Protein AF-A0A532T6P8-F1 (afdb_monomer)

Mean predicted aligned error: 12.48 Å

Nearest PDB structures (foldseek):
  4ycb-assembly1_B  TM=4.128E-01  e=8.780E-01  Acetobacter aceti 1023
  4ycj-assembly1_A  TM=4.095E-01  e=1.185E+00  Acetobacter aceti 1023
  4zjy-assembly1_B  TM=4.097E-01  e=1.376E+00  Acetobacter aceti 1023
  5clg-assembly1_A  TM=3.419E-01  e=1.520E+00  Acetobacter aceti 1023
  4zmb-assembly1_B  TM=4.094E-01  e=2.267E+00  Acetobacter aceti 1023

Secondary structure (DSSP, 8-state):
-B-TTTT--HHHHHHHHHHHHHHTTT-----B---HHHHHT--TT--EEEEEEETTEEEEEEE-TTSHHHHHHHTT--THHHHTSSEEEEESSHHHHHHHHHHHHHHHHHHTEEEEE-TT--HHHHHHHHHHHHHHHHTT--EEEEE---HHHHHHHHH-S-HHHHHTEEE-SSSSGGGGGG-HHHHHHHHHHHHT-TT-HHHHHHHHHHHHHHHS-HHHHHHHHHHHHHHHSSS---HHHHHHHHT--S-HHHHHHHHHHHHHHHH--TT--HHHHHHHHHHHHHHHHT--HHHHHHHS-HHHHHHHHHHHHHHHH-----HHHHHHHHTT-HHHIIIIIHHHHHHHH-

Structure (mmCIF, N/CA/C/O backbone):
data_AF-A0A532T6P8-F1
#
_entry.id   AF-A0A532T6P8-F1
#
loop_
_atom_site.group_PDB
_atom_site.id
_atom_site.type_symbol
_atom_site.label_atom_id
_atom_site.label_alt_id
_atom_site.label_comp_id
_atom_site.label_asym_id
_atom_site.label_entity_id
_atom_site.label_seq_id
_atom_site.pdbx_PDB_ins_code
_atom_site.Cartn_x
_atom_site.Cartn_y
_atom_site.Cartn_z
_atom_site.occupancy
_atom_site.B_iso_or_equiv
_atom_site.auth_seq_id
_atom_site.auth_comp_id
_atom_site.auth_asym_id
_atom_site.auth_atom_id
_atom_site.pdbx_PDB_model_num
ATOM 1 N N . MET A 1 1 ? 25.621 -17.045 -39.298 1.00 87.56 1 MET A N 1
ATOM 2 C CA . MET A 1 1 ? 24.330 -17.749 -39.205 1.00 87.56 1 MET A CA 1
ATOM 3 C C . MET A 1 1 ? 23.276 -16.747 -39.601 1.00 87.56 1 MET A C 1
ATOM 5 O O . MET A 1 1 ? 23.301 -15.647 -39.065 1.00 87.56 1 MET A O 1
ATOM 9 N N . GLU A 1 2 ? 22.450 -17.086 -40.579 1.00 89.94 2 GLU A N 1
ATOM 10 C CA . GLU A 1 2 ? 21.404 -16.193 -41.070 1.00 89.94 2 GLU A CA 1
ATOM 11 C C . GLU A 1 2 ? 20.069 -16.614 -40.461 1.00 89.94 2 GLU A C 1
ATOM 13 O O . GLU A 1 2 ? 19.715 -17.787 -40.571 1.00 89.94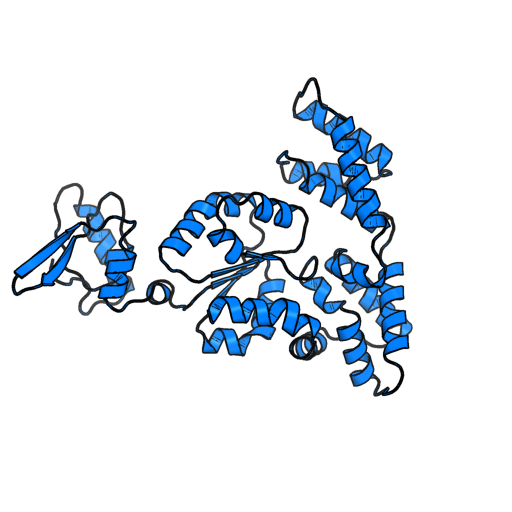 2 GLU A O 1
ATOM 18 N N . GLU A 1 3 ? 19.424 -15.691 -39.744 1.00 87.81 3 GLU A N 1
ATOM 19 C CA . GLU A 1 3 ? 18.120 -15.838 -39.075 1.00 87.81 3 GLU A CA 1
ATOM 20 C C . GLU A 1 3 ? 17.895 -17.218 -38.417 1.00 87.81 3 GLU A C 1
ATOM 22 O O . GLU A 1 3 ? 16.958 -17.949 -38.761 1.00 87.81 3 GLU A O 1
ATOM 27 N N . PRO A 1 4 ? 18.768 -17.633 -37.475 1.00 85.38 4 PRO A N 1
ATOM 28 C CA . PRO A 1 4 ? 18.702 -18.962 -36.870 1.00 85.38 4 PRO A CA 1
ATOM 29 C C . PRO A 1 4 ? 17.427 -19.214 -36.043 1.00 85.38 4 PRO A C 1
ATOM 31 O O . PRO A 1 4 ? 17.164 -20.355 -35.663 1.00 85.38 4 PRO A O 1
ATOM 34 N N . GLU A 1 5 ? 16.649 -18.172 -35.753 1.00 81.50 5 GLU A N 1
ATOM 35 C CA . GLU A 1 5 ? 15.328 -18.219 -35.125 1.00 81.50 5 GLU A CA 1
ATOM 36 C C . GLU A 1 5 ? 14.203 -18.725 -36.039 1.00 81.50 5 GLU A C 1
ATOM 38 O O . GLU A 1 5 ? 13.126 -19.076 -35.539 1.00 81.50 5 GLU A O 1
ATOM 43 N N . LEU A 1 6 ? 14.412 -18.747 -37.360 1.00 80.50 6 LEU A N 1
ATOM 44 C CA . LEU A 1 6 ? 13.366 -19.105 -38.310 1.00 80.50 6 LEU A CA 1
ATOM 45 C C . LEU A 1 6 ? 12.885 -20.542 -38.079 1.00 80.50 6 LEU A C 1
ATOM 47 O O . LEU A 1 6 ? 13.668 -21.487 -37.992 1.00 80.50 6 LEU A O 1
ATOM 51 N N . TYR A 1 7 ? 11.563 -20.708 -38.029 1.00 81.38 7 TYR A N 1
ATOM 52 C CA . TYR A 1 7 ? 10.871 -21.998 -37.902 1.00 81.38 7 TYR A CA 1
ATOM 53 C C . TYR A 1 7 ? 11.135 -22.786 -36.605 1.00 81.38 7 TYR A C 1
ATOM 55 O O . TYR A 1 7 ? 10.761 -23.959 -36.528 1.00 81.38 7 TYR A O 1
ATOM 63 N N . ILE A 1 8 ? 11.723 -22.174 -35.569 1.00 80.31 8 ILE A N 1
ATOM 64 C CA . ILE A 1 8 ? 11.976 -22.848 -34.287 1.00 80.31 8 ILE A CA 1
ATOM 65 C C . ILE A 1 8 ? 11.165 -22.259 -33.127 1.00 80.31 8 ILE A C 1
ATOM 67 O O . ILE A 1 8 ? 11.025 -21.047 -32.971 1.00 80.31 8 ILE A O 1
ATOM 71 N N . HIS A 1 9 ? 10.642 -23.151 -32.278 1.00 74.69 9 HIS A N 1
ATOM 72 C CA . HIS A 1 9 ? 9.899 -22.793 -31.067 1.00 74.69 9 HIS A CA 1
ATOM 73 C C . HIS A 1 9 ? 10.760 -21.917 -30.128 1.00 74.69 9 HIS A C 1
ATOM 75 O O . HIS A 1 9 ? 11.961 -22.179 -30.015 1.00 74.69 9 HIS A O 1
ATOM 81 N N . PRO A 1 10 ? 10.196 -20.944 -29.383 1.00 67.31 10 PRO A N 1
ATOM 82 C CA . PRO A 1 10 ? 10.971 -20.053 -28.505 1.00 67.31 10 PRO A CA 1
ATOM 83 C C . PRO A 1 10 ? 11.884 -20.773 -27.498 1.00 67.31 10 PRO A C 1
ATOM 85 O O . PRO A 1 10 ? 12.993 -20.331 -27.205 1.00 67.31 10 PRO A O 1
ATOM 88 N N . GLU A 1 11 ? 11.464 -21.933 -26.989 1.00 67.62 11 GLU A N 1
ATOM 89 C CA . GLU A 1 11 ? 12.304 -22.750 -26.100 1.00 67.62 11 GLU A CA 1
ATOM 90 C C . GLU A 1 11 ? 13.541 -23.337 -26.813 1.00 67.62 11 GLU A C 1
ATOM 92 O O . GLU A 1 11 ? 14.598 -23.512 -26.205 1.00 67.62 11 GLU A O 1
ATOM 97 N N . LEU A 1 12 ? 13.439 -23.618 -28.114 1.00 77.62 12 LEU A N 1
ATOM 98 C CA . LEU A 1 12 ? 14.567 -24.075 -28.925 1.00 77.62 12 LEU A CA 1
ATOM 99 C C . LEU A 1 12 ? 15.527 -22.928 -29.247 1.00 77.62 12 LEU A C 1
ATOM 101 O O . LEU A 1 12 ? 16.731 -23.168 -29.278 1.00 77.62 12 LEU A O 1
ATOM 105 N N . GLN A 1 13 ? 15.032 -21.693 -29.390 1.00 77.25 13 GLN A N 1
ATOM 106 C CA . GLN A 1 13 ? 15.886 -20.505 -29.535 1.00 77.25 13 GLN A CA 1
ATOM 107 C C . GLN A 1 13 ? 16.808 -20.341 -28.314 1.00 77.25 13 GLN A C 1
ATOM 109 O O . GLN A 1 13 ? 18.014 -20.140 -28.471 1.00 77.25 13 GLN A O 1
ATOM 114 N N . LYS A 1 14 ? 16.276 -20.548 -27.096 1.00 73.25 14 LYS A N 1
ATOM 115 C CA . LYS A 1 14 ? 17.061 -20.566 -25.844 1.00 73.25 14 LYS A CA 1
ATOM 116 C C . LYS A 1 14 ? 18.173 -21.616 -25.874 1.00 73.25 14 LYS A C 1
ATOM 118 O O . LYS A 1 14 ? 19.339 -21.288 -25.668 1.00 73.25 14 LYS A O 1
ATOM 123 N N . LYS A 1 15 ? 17.823 -22.870 -26.179 1.00 80.12 15 LYS A N 1
ATOM 124 C CA . LYS A 1 15 ? 18.789 -23.984 -26.249 1.00 80.12 15 LYS A CA 1
ATOM 125 C C . LYS A 1 15 ? 19.852 -23.748 -27.322 1.00 80.12 15 LYS A C 1
ATOM 127 O O . LYS A 1 15 ? 21.024 -24.037 -27.101 1.00 80.12 15 LYS A O 1
ATOM 132 N N . LEU A 1 16 ? 19.462 -23.201 -28.471 1.00 86.00 16 LEU A N 1
ATOM 133 C CA . LEU A 1 16 ? 20.386 -22.870 -29.548 1.00 86.00 16 LEU A CA 1
ATOM 134 C C . LEU A 1 16 ? 21.385 -21.791 -29.117 1.00 86.00 16 LEU A C 1
ATOM 136 O O . LEU A 1 16 ? 22.582 -21.950 -29.348 1.00 86.00 16 LEU A O 1
ATOM 140 N N . LEU A 1 17 ? 20.926 -20.738 -28.440 1.00 81.12 17 LEU A N 1
ATOM 141 C CA . LEU A 1 17 ? 21.812 -19.698 -27.923 1.00 81.12 17 LEU A CA 1
ATOM 142 C C . LEU A 1 17 ? 22.807 -20.246 -26.884 1.00 81.12 17 LEU A C 1
ATOM 144 O O . LEU A 1 17 ? 23.988 -19.903 -26.924 1.00 81.12 17 LEU A O 1
ATOM 148 N N . GLU A 1 18 ? 22.373 -21.142 -25.995 1.00 82.69 18 GLU A N 1
ATOM 149 C CA . GLU A 1 18 ? 23.272 -21.827 -25.052 1.00 82.69 18 GLU A CA 1
ATOM 150 C C . GLU A 1 18 ? 24.337 -22.670 -25.761 1.00 82.69 18 GLU A C 1
ATOM 152 O O . GLU A 1 18 ? 25.491 -22.710 -25.331 1.00 82.69 18 GLU A O 1
ATOM 157 N N . ILE A 1 19 ? 23.966 -23.346 -26.850 1.00 87.38 19 ILE A N 1
ATOM 158 C CA . ILE A 1 19 ? 24.910 -24.108 -27.671 1.00 87.38 19 ILE A CA 1
ATOM 159 C C . ILE A 1 19 ? 25.920 -23.156 -28.315 1.00 87.38 19 ILE A C 1
ATOM 161 O O . ILE A 1 19 ? 27.118 -23.388 -28.185 1.00 87.38 19 ILE A O 1
ATOM 165 N N . ILE A 1 20 ? 25.461 -22.068 -28.939 1.00 86.88 20 ILE A N 1
ATOM 166 C CA . ILE A 1 20 ? 26.321 -21.046 -29.558 1.00 86.88 20 ILE A CA 1
ATOM 167 C C . ILE A 1 20 ? 27.329 -20.508 -28.536 1.00 86.88 20 ILE A C 1
ATOM 169 O O . ILE A 1 20 ? 28.529 -20.493 -28.811 1.00 86.88 20 ILE A O 1
ATOM 173 N N . ARG A 1 21 ? 26.869 -20.170 -27.323 1.00 84.44 21 ARG A N 1
ATOM 174 C CA . ARG A 1 21 ? 27.720 -19.679 -26.227 1.00 84.44 21 ARG A CA 1
ATOM 175 C C . ARG A 1 21 ? 28.858 -20.630 -25.864 1.00 84.44 21 ARG A C 1
ATOM 177 O O . ARG A 1 21 ? 29.961 -20.170 -25.586 1.00 84.44 21 ARG A O 1
ATOM 184 N N . LYS A 1 22 ? 28.640 -21.948 -25.921 1.00 87.50 22 LYS A N 1
ATOM 185 C CA . LYS A 1 22 ? 29.695 -22.945 -25.648 1.00 87.50 22 LYS A CA 1
ATOM 186 C C . LYS A 1 22 ? 30.833 -22.912 -26.672 1.00 87.50 22 LYS A C 1
ATOM 188 O O . LYS A 1 22 ? 31.939 -23.328 -26.343 1.00 87.50 22 LYS A O 1
ATOM 193 N N . PHE A 1 23 ? 30.583 -22.421 -27.886 1.00 86.31 23 PHE A N 1
ATOM 194 C CA . PHE A 1 23 ? 31.586 -22.344 -28.951 1.00 86.31 23 PHE A CA 1
ATOM 195 C C . PHE A 1 23 ? 32.296 -20.985 -29.042 1.00 86.31 23 PHE A C 1
ATOM 197 O O . PHE A 1 23 ? 33.366 -20.929 -29.653 1.00 86.31 23 PHE A O 1
ATOM 204 N N . LEU A 1 24 ? 31.762 -19.931 -28.405 1.00 85.25 24 LEU A N 1
ATOM 205 C CA . LEU A 1 24 ? 32.323 -18.569 -28.431 1.00 85.25 24 LEU A CA 1
ATOM 206 C C . LEU A 1 24 ? 33.791 -18.461 -27.973 1.00 85.25 24 LEU A C 1
ATOM 208 O O . LEU A 1 24 ? 34.526 -17.704 -28.601 1.00 85.25 24 LEU A O 1
ATOM 212 N N . PRO A 1 25 ? 34.286 -19.212 -26.961 1.00 85.31 25 PRO A N 1
ATOM 213 C CA . PRO A 1 25 ? 35.692 -19.107 -26.551 1.00 85.31 25 PRO A CA 1
ATOM 214 C C . PRO A 1 25 ? 36.701 -19.509 -27.636 1.00 85.31 25 PRO A C 1
ATOM 216 O O . PRO A 1 25 ? 37.881 -19.187 -27.526 1.00 85.31 25 PRO A O 1
ATOM 219 N N . LEU A 1 26 ? 36.255 -20.246 -28.658 1.00 90.06 26 LEU A N 1
ATOM 220 C CA . LEU A 1 26 ? 37.102 -20.783 -29.724 1.00 90.06 26 LEU A CA 1
ATOM 221 C C . LEU A 1 26 ? 36.737 -20.240 -31.114 1.00 90.06 26 LEU A C 1
ATOM 223 O O . LEU A 1 26 ? 37.490 -20.459 -32.060 1.00 90.06 26 LEU A O 1
ATOM 227 N N . HIS A 1 27 ? 35.595 -19.560 -31.258 1.00 87.75 27 HIS A N 1
ATOM 228 C CA . HIS A 1 27 ? 35.055 -19.154 -32.555 1.00 87.75 27 HIS A CA 1
ATOM 229 C C . HIS A 1 27 ? 34.397 -17.776 -32.482 1.00 87.75 27 HIS A C 1
ATOM 231 O O . HIS A 1 27 ? 33.632 -17.489 -31.565 1.00 87.75 27 HIS A O 1
ATOM 237 N N . GLN A 1 28 ? 34.613 -16.961 -33.515 1.00 89.06 28 GLN A N 1
ATOM 238 C CA . GLN A 1 28 ? 33.816 -15.761 -33.754 1.00 89.06 28 GLN A CA 1
ATOM 239 C C . GLN A 1 28 ? 32.587 -16.130 -34.589 1.00 89.06 28 GLN A C 1
ATOM 241 O O . GLN A 1 28 ? 32.714 -16.717 -35.665 1.00 89.06 28 GLN A O 1
ATOM 246 N N . ILE A 1 29 ? 31.397 -15.790 -34.098 1.00 87.19 29 ILE A N 1
ATOM 247 C CA . ILE A 1 29 ? 30.126 -16.134 -34.739 1.00 87.19 29 ILE A CA 1
ATOM 248 C C . ILE A 1 29 ? 29.383 -14.842 -35.072 1.00 87.19 29 ILE A C 1
ATOM 250 O O . ILE A 1 29 ? 29.099 -14.041 -34.188 1.00 87.19 29 ILE A O 1
ATOM 254 N N . PHE A 1 30 ? 29.043 -14.663 -36.348 1.00 90.00 30 PHE A N 1
ATOM 255 C CA . PHE A 1 30 ? 28.165 -13.586 -36.808 1.00 90.00 30 PHE A CA 1
ATOM 256 C C . PHE A 1 30 ? 26.750 -14.128 -36.980 1.00 90.00 30 PHE A C 1
ATOM 258 O O . PHE A 1 30 ? 26.566 -15.169 -37.622 1.00 90.00 30 PHE A O 1
ATOM 265 N N . ILE A 1 31 ? 25.763 -13.435 -36.418 1.00 87.88 31 ILE A N 1
ATOM 266 C CA . ILE A 1 31 ? 24.345 -13.791 -36.497 1.00 87.88 31 ILE A CA 1
ATOM 267 C C . ILE A 1 31 ? 23.587 -12.596 -37.065 1.00 87.88 31 ILE A C 1
ATOM 269 O O . ILE A 1 31 ? 23.744 -11.487 -36.560 1.00 87.88 31 ILE A O 1
ATOM 273 N N . THR A 1 32 ? 22.773 -12.819 -38.092 1.00 90.00 32 THR A N 1
ATOM 274 C CA . THR A 1 32 ? 21.713 -11.877 -38.475 1.00 90.00 32 THR A CA 1
ATOM 275 C C . THR A 1 32 ? 20.412 -12.365 -37.849 1.00 90.00 32 THR A C 1
ATOM 277 O O . THR A 1 32 ? 20.145 -13.564 -37.855 1.00 90.00 32 THR A O 1
ATOM 280 N N . THR A 1 33 ? 19.656 -11.463 -37.231 1.00 83.81 33 THR A N 1
ATOM 281 C CA . THR A 1 33 ? 18.448 -11.799 -36.466 1.00 83.81 33 THR A CA 1
ATOM 282 C C . THR A 1 33 ? 17.483 -10.623 -36.509 1.00 83.81 33 THR A C 1
ATOM 284 O O . THR A 1 33 ? 17.901 -9.472 -36.372 1.00 83.81 33 THR A O 1
ATOM 287 N N . HIS A 1 34 ? 16.197 -10.925 -36.645 1.00 80.75 34 HIS A N 1
ATOM 288 C CA . HIS A 1 34 ? 15.095 -10.001 -36.362 1.00 80.75 34 HIS A CA 1
ATOM 289 C C . HIS A 1 34 ? 14.425 -10.325 -35.021 1.00 80.75 34 HIS A C 1
ATOM 291 O O . HIS A 1 34 ? 13.577 -9.572 -34.549 1.00 80.75 34 HIS A O 1
ATOM 297 N N . SER A 1 35 ? 14.805 -11.436 -34.384 1.00 76.56 35 SER A N 1
ATOM 298 C CA . SER A 1 35 ? 14.220 -11.860 -33.120 1.00 76.56 35 SER A CA 1
ATOM 299 C C . SER A 1 35 ? 14.681 -10.995 -31.932 1.00 76.56 35 SER A C 1
ATOM 301 O O . SER A 1 35 ? 15.879 -10.958 -31.615 1.00 76.56 35 SER A O 1
ATOM 303 N N . PRO A 1 36 ? 13.742 -10.374 -31.188 1.00 71.56 36 PRO A N 1
ATOM 304 C CA . PRO A 1 36 ? 14.061 -9.642 -29.964 1.00 71.56 36 PRO A CA 1
ATOM 305 C C . PRO A 1 36 ? 14.675 -10.515 -28.879 1.00 71.56 36 PRO A C 1
ATOM 307 O O . PRO A 1 36 ? 15.399 -10.008 -28.029 1.00 71.56 36 PRO A O 1
ATOM 310 N N . PHE A 1 37 ? 14.422 -11.825 -28.898 1.00 74.00 37 PHE A N 1
ATOM 311 C CA . PHE A 1 37 ? 14.991 -12.749 -27.923 1.00 74.00 37 PHE A CA 1
ATOM 312 C C . PHE A 1 37 ? 16.528 -12.773 -27.991 1.00 74.00 37 PHE A C 1
ATOM 314 O O . PHE A 1 37 ? 17.193 -12.738 -26.952 1.00 74.00 37 PHE A O 1
ATOM 321 N N . TYR A 1 38 ? 17.103 -12.781 -29.198 1.00 75.00 38 TYR A N 1
ATOM 322 C CA . TYR A 1 38 ? 18.558 -12.757 -29.382 1.00 75.00 38 TYR A CA 1
ATOM 323 C C . TYR A 1 38 ? 19.151 -11.389 -29.041 1.00 75.00 38 TYR A C 1
ATOM 325 O O . TYR A 1 38 ? 20.182 -11.328 -28.376 1.00 75.00 38 TYR A O 1
ATOM 333 N N . ILE A 1 39 ? 18.465 -10.307 -29.422 1.00 75.00 39 ILE A N 1
ATOM 334 C CA . ILE A 1 39 ? 18.869 -8.924 -29.122 1.00 75.00 39 ILE A CA 1
ATOM 335 C C . ILE A 1 39 ? 18.859 -8.679 -27.605 1.00 75.00 39 ILE A C 1
ATOM 337 O O . ILE A 1 39 ? 19.815 -8.142 -27.054 1.00 75.00 39 ILE A O 1
ATOM 341 N N . ASN A 1 40 ? 17.824 -9.147 -26.902 1.00 66.12 40 ASN A N 1
ATOM 342 C CA . ASN A 1 40 ? 17.683 -9.000 -25.451 1.00 66.12 40 ASN A CA 1
ATOM 343 C C . ASN A 1 40 ? 18.614 -9.920 -24.645 1.00 66.12 40 ASN A C 1
ATOM 345 O O . ASN A 1 40 ? 18.822 -9.710 -23.454 1.00 66.12 40 ASN A O 1
ATOM 349 N N . SER A 1 41 ? 19.203 -10.937 -25.274 1.00 65.06 41 SER A N 1
ATOM 350 C CA . SER A 1 41 ? 20.172 -11.823 -24.619 1.00 65.06 41 SER A CA 1
ATOM 351 C C . SER A 1 41 ? 21.590 -11.234 -24.558 1.00 65.06 41 SER A C 1
ATOM 353 O O . SER A 1 41 ? 22.543 -11.970 -24.292 1.00 65.06 41 SER A O 1
ATOM 355 N N . PHE A 1 42 ? 21.718 -9.926 -24.802 1.00 62.44 42 PHE A N 1
ATOM 356 C CA . PHE A 1 42 ? 22.958 -9.162 -24.770 1.00 62.44 42 PHE A CA 1
ATOM 357 C C . PHE A 1 42 ? 23.706 -9.298 -23.436 1.00 62.44 42 PHE A C 1
ATOM 359 O O . PHE A 1 42 ? 23.142 -9.118 -22.355 1.00 62.44 42 PHE A O 1
ATOM 366 N N . ASP A 1 43 ? 25.005 -9.561 -23.531 1.00 64.56 43 ASP A N 1
ATOM 367 C CA . ASP A 1 43 ? 25.970 -9.507 -22.437 1.00 64.56 43 ASP A CA 1
ATOM 368 C C . ASP A 1 43 ? 27.322 -8.999 -22.975 1.00 64.56 43 ASP A C 1
ATOM 370 O O . ASP A 1 43 ? 27.464 -8.737 -24.169 1.00 64.56 43 ASP A O 1
ATOM 374 N N . GLU A 1 44 ? 28.328 -8.867 -22.106 1.00 63.56 44 GLU A N 1
ATOM 375 C CA . GLU A 1 44 ? 29.663 -8.356 -22.469 1.00 63.56 44 GLU A CA 1
ATOM 376 C C . GLU A 1 44 ? 30.405 -9.213 -23.517 1.00 63.56 44 GLU A C 1
ATOM 378 O O . GLU A 1 44 ? 31.415 -8.774 -24.064 1.00 63.56 44 GLU A O 1
ATOM 383 N N . SER A 1 45 ? 29.927 -10.429 -23.815 1.00 64.38 45 SER A N 1
ATOM 384 C CA . SER A 1 45 ? 30.505 -11.315 -24.835 1.00 64.38 45 SER A CA 1
ATOM 385 C C . SER A 1 45 ? 29.915 -11.115 -26.237 1.00 64.38 45 SER A C 1
ATOM 387 O O . SER A 1 45 ? 30.369 -11.752 -27.190 1.00 64.38 45 SER A O 1
ATOM 389 N N . LEU A 1 46 ? 28.924 -10.229 -26.384 1.00 72.88 46 LEU A N 1
ATOM 390 C CA . LEU A 1 46 ? 28.198 -9.974 -27.625 1.00 72.88 46 LEU A CA 1
ATOM 391 C C . LEU A 1 46 ? 28.351 -8.505 -28.050 1.00 72.88 46 LEU A C 1
ATOM 393 O O . LEU A 1 46 ? 28.411 -7.602 -27.224 1.00 72.88 46 LEU A O 1
ATOM 397 N N . SER A 1 47 ? 28.381 -8.251 -29.360 1.00 80.00 47 SER A N 1
ATOM 398 C CA . SER A 1 47 ? 28.309 -6.894 -29.924 1.00 80.00 47 SER A CA 1
ATOM 399 C C . SER A 1 47 ? 27.155 -6.828 -30.914 1.00 80.00 47 SER A C 1
ATOM 401 O O . SER A 1 47 ? 27.054 -7.701 -31.781 1.00 80.00 47 SER A O 1
ATOM 403 N N . ILE A 1 48 ? 26.280 -5.833 -30.770 1.00 83.56 48 ILE A N 1
ATOM 404 C CA . ILE A 1 48 ? 25.094 -5.664 -31.615 1.00 83.56 48 ILE A CA 1
ATOM 405 C C . ILE A 1 48 ? 25.389 -4.589 -32.654 1.00 83.56 48 ILE A C 1
ATOM 407 O O . ILE A 1 48 ? 25.831 -3.490 -32.326 1.00 83.56 48 ILE A O 1
ATOM 411 N N . HIS A 1 49 ? 25.127 -4.913 -33.918 1.00 87.75 49 HIS A N 1
ATOM 412 C CA . HIS A 1 49 ? 25.299 -3.998 -35.040 1.00 87.75 49 HIS A CA 1
ATOM 413 C C . HIS A 1 49 ? 23.960 -3.843 -35.748 1.00 87.75 49 HIS A C 1
ATOM 415 O O . HIS A 1 49 ? 23.452 -4.793 -36.340 1.00 87.75 49 HIS A O 1
ATOM 421 N N . GLU A 1 50 ? 23.390 -2.648 -35.673 1.00 87.31 50 GLU A N 1
ATOM 422 C CA . GLU A 1 50 ? 22.199 -2.279 -36.425 1.00 87.31 50 GLU A CA 1
ATOM 423 C C . GLU A 1 50 ? 22.586 -1.973 -37.874 1.00 87.31 50 GLU A C 1
ATOM 425 O O . GLU A 1 50 ? 23.531 -1.223 -38.134 1.00 87.31 50 GLU A O 1
ATOM 430 N N . ILE A 1 51 ? 21.832 -2.535 -38.820 1.00 88.00 51 ILE A N 1
ATOM 431 C CA . ILE A 1 51 ? 22.019 -2.304 -40.251 1.00 88.00 51 ILE A CA 1
ATOM 432 C C . ILE A 1 51 ? 20.780 -1.589 -40.789 1.00 88.00 51 ILE A C 1
ATOM 434 O O . ILE A 1 51 ? 19.692 -2.160 -40.818 1.00 88.00 51 ILE A O 1
ATOM 438 N N . LYS A 1 52 ? 20.951 -0.350 -41.259 1.00 84.44 52 LYS A N 1
ATOM 439 C CA . LYS A 1 52 ? 19.885 0.462 -41.869 1.00 84.44 52 LYS A CA 1
ATOM 440 C C . LYS A 1 52 ? 20.258 0.880 -43.278 1.00 84.44 52 LYS A C 1
ATOM 442 O O . LYS A 1 52 ? 21.414 1.179 -43.565 1.00 84.44 52 LYS A O 1
ATOM 447 N N . LYS A 1 53 ? 19.268 0.955 -44.164 1.00 87.69 53 LYS A N 1
ATOM 448 C CA . LYS A 1 53 ? 19.458 1.487 -45.515 1.00 87.69 53 LYS A CA 1
ATOM 449 C C . LYS A 1 53 ? 19.042 2.955 -45.552 1.00 87.69 53 LYS A C 1
ATOM 451 O O . LYS A 1 53 ? 17.882 3.262 -45.300 1.00 87.69 53 LYS A O 1
ATOM 456 N N . SER A 1 54 ? 19.958 3.849 -45.907 1.00 86.00 54 SER A N 1
ATOM 457 C CA . SER A 1 54 ? 19.657 5.264 -46.154 1.00 86.00 54 SER A CA 1
ATOM 458 C C . SER A 1 54 ? 20.344 5.731 -47.433 1.00 86.00 54 SER A C 1
ATOM 460 O O . SER A 1 54 ? 21.444 5.295 -47.757 1.00 86.00 54 SER A O 1
ATOM 462 N N . GLU A 1 55 ? 19.644 6.557 -48.215 1.00 85.19 55 GLU A N 1
ATOM 463 C CA . GLU A 1 55 ? 20.154 7.122 -49.480 1.00 85.19 55 GLU A CA 1
ATOM 464 C C . GLU A 1 55 ? 20.707 6.072 -50.469 1.00 85.19 55 GLU A C 1
ATOM 466 O O . GLU A 1 55 ? 21.616 6.327 -51.252 1.00 85.19 55 GLU A O 1
ATOM 471 N N . GLY A 1 56 ? 20.151 4.857 -50.445 1.00 88.75 56 GLY A N 1
ATOM 472 C CA . GLY A 1 56 ? 20.583 3.753 -51.306 1.00 88.75 56 GLY A CA 1
ATOM 473 C C . GLY A 1 56 ? 21.810 2.977 -50.809 1.00 88.75 56 GLY A C 1
ATOM 474 O O . GLY A 1 56 ? 22.119 1.943 -51.401 1.00 88.75 56 GLY A O 1
ATOM 475 N N . ALA A 1 57 ? 22.444 3.394 -49.711 1.00 88.25 57 ALA A N 1
ATOM 476 C CA . ALA A 1 57 ? 23.575 2.719 -49.078 1.00 88.25 57 ALA A CA 1
ATOM 477 C C . ALA A 1 57 ? 23.173 2.019 -47.767 1.00 88.25 57 ALA A C 1
ATOM 479 O O . ALA A 1 57 ? 22.242 2.439 -47.078 1.00 88.25 57 ALA A O 1
ATOM 480 N N . SER A 1 58 ? 23.881 0.942 -47.422 1.00 89.69 58 SER A N 1
ATOM 481 C CA . SER A 1 58 ? 23.745 0.278 -46.121 1.00 89.69 58 SER A CA 1
ATOM 482 C C . SER A 1 58 ? 24.693 0.922 -45.115 1.00 89.69 58 SER A C 1
ATOM 484 O O . SER A 1 58 ? 25.901 0.962 -45.339 1.00 89.69 58 SER A O 1
ATOM 486 N N . ASN A 1 59 ? 24.144 1.392 -44.003 1.00 87.31 59 ASN A N 1
ATOM 487 C CA . ASN A 1 59 ? 24.873 1.955 -42.878 1.00 87.31 59 ASN A CA 1
ATOM 488 C C . ASN A 1 59 ? 24.846 0.975 -41.708 1.00 87.31 59 ASN A C 1
ATOM 490 O O . ASN A 1 59 ? 23.810 0.375 -41.418 1.00 87.31 59 ASN A O 1
ATOM 494 N N . VAL A 1 60 ? 25.993 0.827 -41.046 1.00 88.25 60 VAL A N 1
ATOM 495 C CA . VAL A 1 60 ? 26.164 -0.048 -39.885 1.00 88.25 60 VAL A CA 1
ATOM 496 C C . VAL A 1 60 ? 26.455 0.817 -38.668 1.00 88.25 60 VAL A C 1
ATOM 498 O O . VAL A 1 60 ? 27.388 1.621 -38.688 1.00 88.25 60 VAL A O 1
ATOM 501 N N . LYS A 1 61 ? 25.660 0.652 -37.613 1.00 85.50 61 LYS A N 1
ATOM 502 C CA . LYS A 1 61 ? 25.811 1.353 -36.338 1.00 85.50 61 LYS A CA 1
ATOM 503 C C . LYS A 1 61 ? 26.024 0.321 -35.235 1.00 85.50 61 LYS A C 1
ATOM 505 O O . LYS A 1 61 ? 25.219 -0.593 -35.089 1.00 85.50 61 LYS A O 1
ATOM 510 N N . ASN A 1 62 ? 27.091 0.468 -34.452 1.00 82.75 62 ASN A N 1
ATOM 511 C CA . ASN A 1 62 ? 27.242 -0.311 -33.224 1.00 82.75 62 ASN A CA 1
ATOM 512 C C . ASN A 1 62 ? 26.239 0.211 -32.185 1.00 82.75 62 ASN A C 1
ATOM 514 O O . ASN A 1 62 ? 26.099 1.424 -32.007 1.00 82.75 62 ASN A O 1
ATOM 518 N N . VAL A 1 63 ? 25.512 -0.706 -31.560 1.00 76.56 63 VAL A N 1
ATOM 519 C CA . VAL A 1 63 ? 24.464 -0.405 -30.594 1.00 76.56 63 VAL A CA 1
ATOM 520 C C . VAL A 1 63 ? 24.981 -0.741 -29.207 1.00 76.56 63 VAL A C 1
ATOM 522 O O . VAL A 1 63 ? 25.082 -1.906 -28.823 1.00 76.56 63 VAL A O 1
ATOM 525 N N . ASP A 1 64 ? 25.265 0.305 -28.440 1.00 67.00 64 ASP A N 1
ATOM 526 C CA . ASP A 1 64 ? 25.542 0.174 -27.016 1.00 67.00 64 ASP A CA 1
ATOM 527 C C . ASP A 1 64 ? 24.263 -0.174 -26.245 1.00 67.00 64 ASP A C 1
ATOM 529 O O . ASP A 1 64 ? 23.148 0.127 -26.678 1.00 67.00 64 ASP A O 1
ATOM 533 N N . SER A 1 65 ? 24.415 -0.738 -25.044 1.00 56.75 65 SER A N 1
ATOM 534 C CA . SER A 1 65 ? 23.284 -1.125 -24.187 1.00 56.75 65 SER A CA 1
ATOM 535 C C . SER A 1 65 ? 22.309 0.015 -23.864 1.00 56.75 65 SER A C 1
ATOM 537 O O . SER A 1 65 ? 21.182 -0.248 -23.461 1.00 56.75 65 SER A O 1
ATOM 539 N N . GLU A 1 66 ? 22.747 1.268 -24.002 1.00 55.47 66 GLU A N 1
ATOM 540 C CA . GLU A 1 66 ? 21.931 2.467 -23.778 1.00 55.47 66 GLU A CA 1
ATOM 541 C C . GLU A 1 66 ? 21.015 2.807 -24.964 1.00 55.47 66 GLU A C 1
ATOM 543 O O . GLU A 1 66 ? 20.000 3.458 -24.762 1.00 55.47 66 GLU A O 1
ATOM 548 N N . ASN A 1 67 ? 21.333 2.325 -26.171 1.00 63.69 67 ASN A N 1
ATOM 549 C CA . ASN A 1 67 ? 20.599 2.609 -27.412 1.00 63.69 67 ASN A CA 1
ATOM 550 C C . ASN A 1 67 ? 19.814 1.389 -27.928 1.00 63.69 67 ASN A C 1
ATOM 552 O O . ASN A 1 67 ? 19.306 1.394 -29.047 1.00 63.69 67 ASN A O 1
ATOM 556 N N . ILE A 1 68 ? 19.737 0.310 -27.141 1.00 66.44 68 ILE A N 1
ATOM 557 C CA . ILE A 1 68 ? 19.093 -0.944 -27.558 1.00 66.44 68 ILE A CA 1
ATOM 558 C C . ILE A 1 68 ? 17.573 -0.793 -27.731 1.00 66.44 68 ILE A C 1
ATOM 560 O O . ILE A 1 68 ? 16.964 -1.507 -28.522 1.00 66.44 68 ILE A O 1
ATOM 564 N N . THR A 1 69 ? 16.968 0.176 -27.040 1.00 61.97 69 THR A N 1
ATOM 565 C CA . THR A 1 69 ? 15.559 0.566 -27.192 1.00 61.97 69 THR A CA 1
ATOM 566 C C . THR A 1 69 ? 15.230 1.081 -28.580 1.00 61.97 69 THR A C 1
ATOM 568 O O . THR A 1 69 ? 14.154 0.779 -29.090 1.00 61.97 69 THR A O 1
ATOM 571 N N . ASP A 1 70 ? 16.156 1.810 -29.207 1.00 70.00 70 ASP A N 1
ATOM 572 C CA . ASP A 1 70 ? 15.962 2.333 -30.559 1.00 70.00 70 ASP A CA 1
ATOM 573 C C . ASP A 1 70 ? 15.845 1.166 -31.545 1.00 70.00 70 ASP A C 1
ATOM 575 O O . ASP A 1 70 ? 14.921 1.128 -32.350 1.00 70.00 70 ASP A O 1
ATOM 579 N N . VAL A 1 71 ? 16.692 0.142 -31.381 1.00 71.44 71 VAL A N 1
ATOM 580 C CA . VAL A 1 71 ? 16.658 -1.080 -32.199 1.00 71.44 71 VAL A CA 1
ATOM 581 C C . VAL A 1 71 ? 15.344 -1.842 -32.029 1.00 71.44 71 VAL A C 1
ATOM 583 O O . VAL A 1 71 ? 14.790 -2.324 -33.014 1.00 71.44 71 VAL A O 1
ATOM 586 N N . PHE A 1 72 ? 14.824 -1.960 -30.801 1.00 66.75 72 PHE A N 1
ATOM 587 C CA . PHE A 1 72 ? 13.515 -2.586 -30.578 1.00 66.75 72 PHE A CA 1
ATOM 588 C C . PHE A 1 72 ? 12.392 -1.794 -31.261 1.00 66.75 72 PHE A C 1
ATOM 590 O O . PHE A 1 72 ? 11.581 -2.386 -31.971 1.00 66.75 72 PHE A O 1
ATOM 597 N N . SER A 1 73 ? 12.404 -0.464 -31.132 1.00 67.56 73 SER A N 1
ATOM 598 C CA . SER A 1 73 ? 11.445 0.430 -31.792 1.00 67.56 73 SER A CA 1
ATOM 599 C C . SER A 1 73 ? 11.488 0.303 -33.322 1.00 67.56 73 SER A C 1
ATOM 601 O O . SER A 1 73 ? 10.447 0.176 -33.965 1.00 67.56 73 SER A O 1
ATOM 603 N N . ASP A 1 74 ? 12.685 0.245 -33.913 1.00 70.56 74 ASP A N 1
ATOM 604 C CA . ASP A 1 74 ? 12.882 0.080 -35.360 1.00 70.56 74 ASP A CA 1
ATOM 605 C C . ASP A 1 74 ? 12.437 -1.296 -35.884 1.00 70.56 74 ASP A C 1
ATOM 607 O O . ASP A 1 74 ? 12.049 -1.426 -37.046 1.00 70.56 74 ASP A O 1
ATOM 611 N N . LEU A 1 75 ? 12.445 -2.319 -35.027 1.00 69.19 75 LEU A N 1
ATOM 612 C CA . LEU A 1 75 ? 11.868 -3.636 -35.312 1.00 69.19 75 LEU A CA 1
ATOM 613 C C . LEU A 1 75 ? 10.347 -3.685 -35.080 1.00 69.19 75 LEU A C 1
ATOM 615 O O . LEU A 1 75 ? 9.734 -4.734 -35.278 1.00 69.19 75 LEU A O 1
ATOM 619 N N . GLY A 1 76 ? 9.732 -2.564 -34.690 1.00 60.34 76 GLY A N 1
ATOM 620 C CA . GLY A 1 76 ? 8.305 -2.462 -34.391 1.00 60.34 76 GLY A CA 1
ATOM 621 C C . GLY A 1 76 ? 7.906 -3.140 -33.082 1.00 60.34 76 GLY A C 1
ATOM 622 O O . GLY A 1 76 ? 6.741 -3.496 -32.922 1.00 60.34 76 GLY A O 1
ATOM 623 N N . LEU A 1 77 ? 8.863 -3.348 -32.177 1.00 58.19 77 LEU A N 1
ATOM 624 C CA . LEU A 1 77 ? 8.673 -4.053 -30.917 1.00 58.19 77 LEU A CA 1
ATOM 625 C C . LEU A 1 77 ? 8.641 -3.061 -29.763 1.00 58.19 77 LEU A C 1
ATOM 627 O O . LEU A 1 77 ? 9.548 -2.244 -29.585 1.00 58.19 77 LEU A O 1
ATOM 631 N N . ALA A 1 78 ? 7.606 -3.172 -28.945 1.00 57.88 78 ALA A N 1
ATOM 632 C CA . ALA A 1 78 ? 7.533 -2.463 -27.686 1.00 57.88 78 ALA A CA 1
ATOM 633 C C . ALA A 1 78 ? 8.238 -3.288 -26.590 1.00 57.88 78 ALA A C 1
ATOM 635 O O . ALA A 1 78 ? 8.243 -4.519 -26.638 1.00 57.88 78 ALA A O 1
ATOM 636 N N . PRO A 1 79 ? 8.802 -2.654 -25.547 1.00 52.38 79 PRO A N 1
ATOM 637 C CA . PRO A 1 79 ? 9.358 -3.366 -24.392 1.00 52.38 79 PRO A CA 1
ATOM 638 C C . PRO A 1 79 ? 8.366 -4.363 -23.764 1.00 52.38 79 PRO A C 1
ATOM 640 O O . PRO A 1 79 ? 8.764 -5.396 -23.233 1.00 52.38 79 PRO A O 1
ATOM 643 N N . SER A 1 80 ? 7.064 -4.107 -23.897 1.00 51.19 80 SER A N 1
ATOM 644 C CA . SER A 1 80 ? 5.982 -5.023 -23.529 1.00 51.19 80 SER A CA 1
ATOM 645 C C . SER A 1 80 ? 6.069 -6.408 -24.179 1.00 51.19 80 SER A C 1
ATOM 647 O O . SER A 1 80 ? 5.755 -7.416 -23.541 1.00 51.19 80 SER A O 1
ATOM 649 N N . ASP A 1 81 ? 6.574 -6.483 -25.411 1.00 52.91 81 ASP A N 1
ATOM 650 C CA . ASP A 1 81 ? 6.716 -7.727 -26.175 1.00 52.91 81 ASP A CA 1
ATOM 651 C C . ASP A 1 81 ? 7.793 -8.652 -25.574 1.00 52.91 81 ASP A C 1
ATOM 653 O O . ASP A 1 81 ? 7.778 -9.864 -25.798 1.00 52.91 81 ASP A O 1
ATOM 657 N N . LEU A 1 82 ? 8.700 -8.106 -24.750 1.00 53.06 82 LEU A N 1
ATOM 658 C CA . LEU A 1 82 ? 9.721 -8.856 -24.005 1.00 53.06 82 LEU A CA 1
ATOM 659 C C . LEU A 1 82 ? 9.188 -9.438 -22.685 1.00 53.06 82 LEU A C 1
ATOM 661 O O . LEU A 1 82 ? 9.712 -10.451 -22.217 1.00 53.06 82 LEU A O 1
ATOM 665 N N . LEU A 1 83 ? 8.169 -8.814 -22.080 1.00 53.69 83 LEU A N 1
ATOM 666 C CA . LEU A 1 83 ? 7.564 -9.236 -20.807 1.00 53.69 83 LEU A CA 1
ATOM 667 C C . LEU A 1 83 ? 6.285 -10.063 -20.973 1.00 53.69 83 LEU A C 1
ATOM 669 O O . LEU A 1 83 ? 5.776 -10.569 -19.977 1.00 53.69 83 LEU A O 1
ATOM 673 N N . MET A 1 84 ? 5.775 -10.215 -22.200 1.00 59.16 84 MET A N 1
ATOM 674 C CA . MET A 1 84 ? 4.441 -10.767 -22.497 1.00 59.16 84 MET A CA 1
ATOM 675 C C . MET A 1 84 ? 3.269 -9.936 -21.926 1.00 59.16 84 MET A C 1
ATOM 677 O O . MET A 1 84 ? 2.119 -10.346 -22.063 1.00 59.16 84 MET A O 1
ATOM 681 N N . TYR A 1 85 ? 3.552 -8.772 -21.327 1.00 62.78 85 TYR A N 1
ATOM 682 C CA . TYR A 1 85 ? 2.600 -7.849 -20.703 1.00 62.78 85 TYR A CA 1
ATOM 683 C C . TYR A 1 85 ? 3.003 -6.400 -21.007 1.00 62.78 85 TYR A C 1
ATOM 685 O O . TYR A 1 85 ? 4.191 -6.083 -21.065 1.00 62.78 85 TYR A O 1
ATOM 693 N N . ASN A 1 86 ? 2.027 -5.500 -21.135 1.00 66.44 86 ASN A N 1
ATOM 694 C CA . ASN A 1 86 ? 2.253 -4.076 -21.418 1.00 66.44 86 ASN A CA 1
ATOM 695 C C . ASN A 1 86 ? 2.787 -3.277 -20.226 1.00 66.44 86 ASN A C 1
ATOM 697 O O . ASN A 1 86 ? 3.245 -2.146 -20.392 1.00 66.44 86 ASN A O 1
ATOM 701 N N . GLY A 1 87 ? 2.743 -3.857 -19.030 1.00 79.19 87 GLY A N 1
ATOM 702 C CA . GLY A 1 87 ? 3.303 -3.268 -17.829 1.00 79.19 87 GLY A CA 1
ATOM 703 C C . GLY A 1 87 ? 3.050 -4.118 -16.591 1.00 79.19 87 GLY A C 1
ATOM 704 O O . GLY A 1 87 ? 2.263 -5.066 -16.617 1.00 79.19 87 GLY A O 1
ATOM 705 N N . LEU A 1 88 ? 3.745 -3.780 -15.506 1.00 84.69 88 LEU A N 1
ATOM 706 C CA . LEU A 1 88 ? 3.713 -4.538 -14.255 1.00 84.69 88 LEU A CA 1
ATOM 707 C C . LEU A 1 88 ? 3.283 -3.667 -13.077 1.00 84.69 88 LEU A C 1
ATOM 709 O O . LEU A 1 88 ? 3.771 -2.553 -12.916 1.00 84.69 88 LEU A O 1
ATOM 713 N N . ILE A 1 89 ? 2.443 -4.195 -12.195 1.00 90.00 89 ILE A N 1
ATOM 714 C CA . ILE A 1 89 ? 2.183 -3.600 -10.882 1.00 90.00 89 ILE A CA 1
ATOM 715 C C . ILE A 1 89 ? 2.858 -4.471 -9.829 1.00 90.00 89 ILE A C 1
ATOM 717 O O . ILE A 1 89 ? 2.521 -5.640 -9.663 1.00 90.00 89 ILE A O 1
ATOM 721 N N . LEU A 1 90 ? 3.817 -3.914 -9.104 1.00 87.44 90 LEU A N 1
ATOM 722 C CA . LEU A 1 90 ? 4.512 -4.593 -8.022 1.00 87.44 90 LEU A CA 1
ATOM 723 C C . LEU A 1 90 ? 3.881 -4.204 -6.686 1.00 87.44 90 LEU A C 1
ATOM 725 O O . LEU A 1 90 ? 3.725 -3.021 -6.395 1.00 87.44 90 LEU A O 1
ATOM 729 N N . VAL A 1 91 ? 3.533 -5.190 -5.866 1.00 87.75 91 VAL A N 1
ATOM 730 C CA . VAL A 1 91 ? 2.886 -4.984 -4.560 1.00 87.75 91 VAL A CA 1
ATOM 731 C C . VAL A 1 91 ? 3.658 -5.697 -3.455 1.00 87.75 91 VAL A C 1
ATOM 733 O O . VAL A 1 91 ? 4.355 -6.680 -3.710 1.00 87.75 91 VAL A O 1
ATOM 736 N N . GLU A 1 92 ? 3.543 -5.237 -2.209 1.00 82.12 92 GLU A N 1
ATOM 737 C CA . GLU A 1 92 ? 4.316 -5.812 -1.098 1.00 82.12 92 GLU A CA 1
ATOM 738 C C . GLU A 1 92 ? 3.915 -7.254 -0.753 1.00 82.12 92 GLU A C 1
ATOM 740 O O . GLU A 1 92 ? 4.787 -8.098 -0.500 1.00 82.12 92 GLU A O 1
ATOM 745 N N . GLY A 1 93 ? 2.612 -7.555 -0.748 1.00 81.06 93 GLY A N 1
ATOM 746 C CA . GLY A 1 93 ? 2.085 -8.818 -0.246 1.00 81.06 93 GLY A CA 1
ATOM 747 C C . GLY A 1 93 ? 0.962 -9.445 -1.072 1.00 81.06 93 GLY A C 1
ATOM 748 O O . GLY A 1 93 ? 0.365 -8.869 -1.981 1.00 81.06 93 GLY A O 1
ATOM 749 N N . LYS A 1 94 ? 0.627 -10.690 -0.705 1.00 81.81 94 LYS A N 1
ATOM 750 C CA . LYS A 1 94 ? -0.435 -11.478 -1.361 1.00 81.81 94 LYS A CA 1
ATOM 751 C C . LYS A 1 94 ? -1.833 -10.900 -1.163 1.00 81.81 94 LYS A C 1
ATOM 753 O O . LYS A 1 94 ? -2.717 -11.148 -1.979 1.00 81.81 94 LYS A O 1
ATOM 758 N N . ARG A 1 95 ? -2.058 -10.194 -0.052 1.00 86.44 95 ARG A N 1
ATOM 759 C CA . ARG A 1 95 ? -3.356 -9.566 0.235 1.00 86.44 95 ARG A CA 1
ATOM 760 C C . ARG A 1 95 ? -3.587 -8.376 -0.683 1.00 86.44 95 ARG A C 1
ATOM 762 O O . ARG A 1 95 ? -4.672 -8.271 -1.244 1.00 86.44 95 ARG A O 1
ATOM 769 N N . ASP A 1 96 ? -2.554 -7.564 -0.875 1.00 89.12 96 ASP A N 1
ATOM 770 C CA . ASP A 1 96 ? -2.527 -6.441 -1.811 1.00 89.12 96 ASP A CA 1
ATOM 771 C C . ASP A 1 96 ? -2.803 -6.932 -3.228 1.00 89.12 96 ASP A C 1
ATOM 773 O O . ASP A 1 96 ? -3.722 -6.439 -3.877 1.00 89.12 96 ASP A O 1
ATOM 777 N N . PHE A 1 97 ? -2.091 -7.987 -3.650 1.00 85.12 97 PHE A N 1
ATOM 778 C CA . PHE A 1 97 ? -2.324 -8.656 -4.930 1.00 85.12 97 PHE A CA 1
ATOM 779 C C . PHE A 1 97 ? -3.791 -9.057 -5.088 1.00 85.12 97 PHE A C 1
ATOM 781 O O . PHE A 1 97 ? -4.428 -8.662 -6.058 1.00 85.12 97 PHE A O 1
ATOM 788 N N . LYS A 1 98 ? -4.352 -9.803 -4.125 1.00 88.31 98 LYS A N 1
ATOM 789 C CA . LYS A 1 98 ? -5.728 -10.306 -4.226 1.00 88.31 98 LYS A CA 1
ATOM 790 C C . LYS A 1 98 ? -6.741 -9.164 -4.351 1.00 88.31 98 LYS A C 1
ATOM 792 O O . LYS A 1 98 ? -7.613 -9.231 -5.213 1.00 88.31 98 LYS A O 1
ATOM 797 N N . LEU A 1 99 ? -6.625 -8.131 -3.513 1.00 91.88 99 LEU A N 1
ATOM 798 C CA . LEU A 1 99 ? -7.560 -7.008 -3.537 1.00 91.88 99 LEU A CA 1
ATOM 799 C C . LEU A 1 99 ? -7.436 -6.204 -4.833 1.00 91.88 99 LEU A C 1
ATOM 801 O O . LEU A 1 99 ? -8.436 -5.968 -5.503 1.00 91.88 99 LEU A O 1
ATOM 805 N N . LEU A 1 100 ? -6.222 -5.788 -5.200 1.00 92.75 100 LEU A N 1
ATOM 806 C CA . LEU A 1 100 ? -6.008 -4.962 -6.387 1.00 92.75 100 LEU A CA 1
ATOM 807 C C . LEU A 1 100 ? -6.366 -5.717 -7.667 1.00 92.75 100 LEU A C 1
ATOM 809 O O . LEU A 1 100 ? -6.984 -5.130 -8.550 1.00 92.75 100 LEU A O 1
ATOM 813 N N . ASN A 1 101 ? -6.084 -7.021 -7.735 1.00 86.94 101 ASN A N 1
ATOM 814 C CA . ASN A 1 101 ? -6.512 -7.866 -8.846 1.00 86.94 101 ASN A CA 1
ATOM 815 C C . ASN A 1 101 ? -8.043 -7.893 -8.980 1.00 86.94 101 ASN A C 1
ATOM 817 O O . ASN A 1 101 ? -8.562 -7.813 -10.088 1.00 86.94 101 ASN A O 1
ATOM 821 N N . ASN A 1 102 ? -8.781 -7.942 -7.865 1.00 88.50 102 ASN A N 1
ATOM 822 C CA . ASN A 1 102 ? -10.247 -7.892 -7.877 1.00 88.50 102 ASN A CA 1
ATOM 823 C C . ASN A 1 102 ? -10.796 -6.508 -8.272 1.00 88.50 102 ASN A C 1
ATOM 825 O O . ASN A 1 102 ? -11.783 -6.418 -9.013 1.00 88.50 102 ASN A O 1
ATOM 829 N N . LEU A 1 103 ? -10.186 -5.429 -7.770 1.00 91.94 103 LEU A N 1
ATOM 830 C CA . LEU A 1 103 ? -10.631 -4.054 -8.018 1.00 91.94 103 LEU A CA 1
ATOM 831 C C . LEU A 1 103 ? -10.314 -3.581 -9.443 1.00 91.94 103 LEU A C 1
ATOM 833 O O . LEU A 1 103 ? -11.122 -2.865 -10.028 1.00 91.94 103 LEU A O 1
ATOM 837 N N . LEU A 1 104 ? -9.178 -4.001 -10.003 1.00 91.31 104 LEU A N 1
ATOM 838 C CA . LEU A 1 104 ? -8.672 -3.560 -11.306 1.00 91.31 104 LEU A CA 1
ATOM 839 C C . LEU A 1 104 ? -8.828 -4.609 -12.416 1.00 91.31 104 LEU A C 1
ATOM 841 O O . LEU A 1 104 ? -8.323 -4.378 -13.508 1.00 91.31 104 LEU A O 1
ATOM 845 N N . ALA A 1 105 ? -9.514 -5.734 -12.184 1.00 83.00 105 ALA A N 1
ATOM 846 C CA . ALA A 1 105 ? -9.583 -6.866 -13.121 1.00 83.00 105 ALA A CA 1
ATOM 847 C C . ALA A 1 105 ? -9.824 -6.458 -14.589 1.00 83.00 105 ALA A C 1
ATOM 849 O O . ALA A 1 105 ? -9.066 -6.841 -15.478 1.00 83.00 105 ALA A O 1
ATOM 850 N N . GLU A 1 106 ? -10.849 -5.639 -14.844 1.00 79.50 106 GLU A N 1
ATOM 851 C CA . GLU A 1 106 ? -11.193 -5.171 -16.195 1.00 79.50 106 GLU A CA 1
ATOM 852 C C . GLU A 1 106 ? -10.089 -4.302 -16.811 1.00 79.50 106 GLU A C 1
ATOM 854 O O . GLU A 1 106 ? -9.771 -4.439 -17.995 1.00 79.50 106 GLU A O 1
ATOM 859 N N . PHE A 1 107 ? -9.471 -3.441 -16.000 1.00 84.19 107 PHE A N 1
ATOM 860 C CA . PHE A 1 107 ? -8.378 -2.570 -16.417 1.00 84.19 107 PHE A CA 1
ATOM 861 C C . PHE A 1 107 ? -7.106 -3.366 -16.731 1.00 84.19 107 PHE A C 1
ATOM 863 O O . PHE A 1 107 ? -6.483 -3.121 -17.765 1.00 84.19 107 PHE A O 1
ATOM 870 N N . LEU A 1 108 ? -6.754 -4.341 -15.886 1.00 77.31 108 LEU A N 1
ATOM 871 C CA . LEU A 1 108 ? -5.594 -5.215 -16.073 1.00 77.31 108 LEU A CA 1
ATOM 872 C C . LEU A 1 108 ? -5.712 -6.013 -17.373 1.00 77.31 108 LEU A C 1
ATOM 874 O O . LEU A 1 108 ? -4.786 -6.005 -18.179 1.00 77.31 108 LEU A O 1
ATOM 878 N N . ILE A 1 109 ? -6.872 -6.631 -17.619 1.00 68.38 109 ILE A N 1
ATOM 879 C CA . ILE A 1 109 ? -7.122 -7.416 -18.837 1.00 68.38 109 ILE A CA 1
ATOM 880 C C . ILE A 1 109 ? -7.075 -6.515 -20.074 1.00 68.38 109 ILE A C 1
ATOM 882 O O . ILE A 1 109 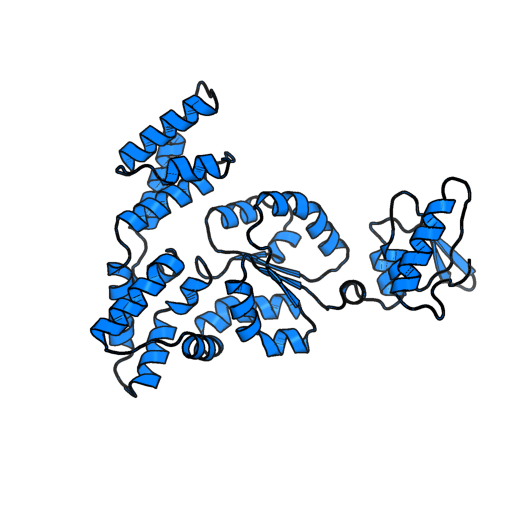? -6.364 -6.819 -21.030 1.00 68.38 109 ILE A O 1
ATOM 886 N N . SER A 1 110 ? -7.797 -5.391 -20.056 1.00 70.50 110 SER A N 1
ATOM 887 C CA . SER A 1 110 ? -7.896 -4.499 -21.222 1.00 70.50 110 SER A CA 1
ATOM 888 C C . SER A 1 110 ? -6.541 -3.912 -21.617 1.00 70.50 110 SER A C 1
ATOM 890 O O . SER A 1 110 ? -6.254 -3.759 -22.803 1.00 70.50 110 SER A O 1
ATOM 892 N N . ASN A 1 111 ? -5.687 -3.630 -20.632 1.00 73.81 111 ASN A N 1
ATOM 893 C CA . ASN A 1 111 ? -4.367 -3.051 -20.855 1.00 73.81 111 ASN A CA 1
ATOM 894 C C . ASN A 1 111 ? -3.244 -4.095 -20.872 1.00 73.81 111 ASN A C 1
ATOM 896 O O . ASN A 1 111 ? -2.099 -3.700 -21.037 1.00 73.81 111 ASN A O 1
ATOM 900 N N . HIS A 1 112 ? -3.544 -5.394 -20.750 1.00 69.81 112 HIS A N 1
ATOM 901 C CA . HIS A 1 112 ? -2.558 -6.481 -20.645 1.00 69.81 112 HIS A CA 1
ATOM 902 C C . HIS A 1 112 ? -1.489 -6.219 -19.567 1.00 69.81 112 HIS A C 1
ATOM 904 O O . HIS A 1 112 ? -0.291 -6.333 -19.826 1.00 69.81 112 HIS A O 1
ATOM 910 N N . LEU A 1 113 ? -1.919 -5.831 -18.366 1.00 80.06 113 LEU A N 1
ATOM 911 C CA . LEU A 1 113 ? -1.055 -5.593 -17.207 1.00 80.06 113 LEU A CA 1
ATOM 912 C C . LEU A 1 113 ? -1.089 -6.789 -16.250 1.00 80.06 113 LEU A C 1
ATOM 914 O O . LEU A 1 113 ? -2.131 -7.423 -16.098 1.00 80.06 113 LEU A O 1
ATOM 918 N N . GLU A 1 114 ? 0.015 -7.028 -15.544 1.00 80.44 114 GLU A N 1
ATOM 919 C CA . GLU A 1 114 ? 0.132 -8.104 -14.549 1.00 80.44 114 GLU A CA 1
ATOM 920 C C . GLU A 1 114 ? 0.501 -7.547 -13.168 1.00 80.44 114 GLU A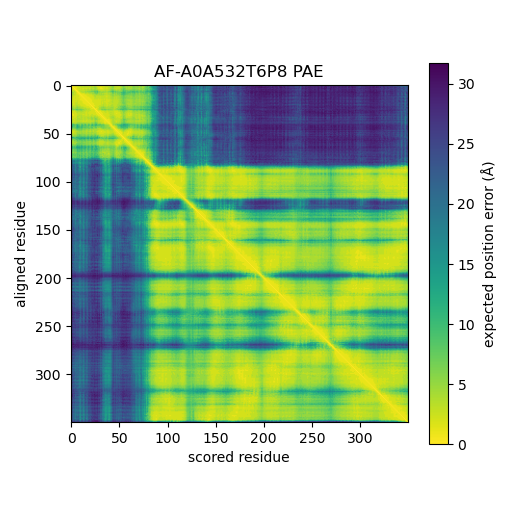 C 1
ATOM 922 O O . GLU A 1 114 ? 1.325 -6.635 -13.059 1.00 80.44 114 GLU A O 1
ATOM 927 N N . ILE A 1 115 ? -0.078 -8.108 -12.099 1.00 85.12 115 ILE A N 1
ATOM 928 C CA . ILE A 1 115 ? 0.286 -7.761 -10.716 1.00 85.12 115 ILE A CA 1
ATOM 929 C C . ILE A 1 115 ? 1.204 -8.836 -10.124 1.00 85.12 115 ILE A C 1
ATOM 931 O O . ILE A 1 115 ? 0.847 -10.009 -10.076 1.00 85.12 115 ILE A O 1
ATOM 935 N N . ILE A 1 116 ? 2.355 -8.436 -9.581 1.00 81.06 116 ILE A N 1
ATOM 936 C CA . ILE A 1 116 ? 3.326 -9.332 -8.941 1.00 81.06 116 ILE A CA 1
ATOM 937 C C . ILE A 1 116 ? 3.529 -8.927 -7.478 1.00 81.06 116 ILE A C 1
ATOM 939 O O . ILE A 1 116 ? 3.834 -7.779 -7.164 1.00 81.06 116 ILE A O 1
ATOM 943 N N . SER A 1 117 ? 3.407 -9.892 -6.564 1.00 77.31 117 SER A N 1
ATOM 944 C CA . SER A 1 117 ? 3.724 -9.704 -5.142 1.00 77.31 117 SER A CA 1
ATOM 945 C C . SER A 1 117 ? 5.213 -9.942 -4.873 1.00 77.31 117 SER A C 1
ATOM 947 O O . SER A 1 117 ? 5.721 -11.026 -5.153 1.00 77.31 117 SER A O 1
ATOM 949 N N . ILE A 1 118 ? 5.886 -8.982 -4.233 1.00 72.44 118 ILE A N 1
ATOM 950 C CA . ILE A 1 118 ? 7.312 -9.046 -3.857 1.00 72.44 118 ILE A CA 1
ATOM 951 C C . ILE A 1 118 ? 7.533 -9.887 -2.570 1.00 72.44 118 ILE A C 1
ATOM 953 O O . ILE A 1 118 ? 8.662 -10.224 -2.208 1.00 72.44 118 ILE A O 1
ATOM 957 N N . GLU A 1 119 ? 6.454 -10.298 -1.888 1.00 61.97 119 GLU A N 1
ATOM 958 C CA . GLU A 1 119 ? 6.462 -11.193 -0.713 1.00 61.97 119 GLU A CA 1
ATOM 959 C C . GLU A 1 119 ? 7.416 -10.750 0.416 1.00 61.97 119 GLU A C 1
ATOM 961 O O . GLU A 1 119 ? 8.055 -11.581 1.064 1.00 61.97 119 GLU A O 1
ATOM 966 N N . GLY A 1 120 ? 7.532 -9.443 0.668 1.00 53.22 120 GLY A N 1
ATOM 967 C CA . GLY A 1 120 ? 8.254 -8.906 1.830 1.00 53.22 120 GLY A CA 1
ATOM 968 C C . GLY A 1 120 ? 9.721 -9.342 1.979 1.00 53.22 120 GLY A C 1
ATOM 969 O O . GLY A 1 120 ? 10.284 -9.188 3.066 1.00 53.22 120 GLY A O 1
ATOM 970 N N . LYS A 1 121 ? 10.366 -9.886 0.933 1.00 48.56 121 LYS A N 1
ATOM 971 C CA . LYS A 1 121 ? 11.775 -10.310 0.962 1.00 48.56 121 LYS A CA 1
ATOM 972 C C . LYS A 1 121 ? 12.693 -9.089 0.924 1.00 48.56 121 LYS A C 1
ATOM 974 O O . LYS A 1 121 ? 13.303 -8.777 -0.084 1.00 48.56 121 LYS A O 1
ATOM 979 N N . ASN A 1 122 ? 12.781 -8.447 2.088 1.00 50.09 122 ASN A N 1
ATOM 980 C CA . ASN A 1 122 ? 13.694 -7.394 2.514 1.00 50.09 122 ASN A CA 1
ATOM 981 C C . ASN A 1 122 ? 13.773 -6.162 1.600 1.00 50.09 122 ASN A C 1
ATOM 983 O O . ASN A 1 122 ? 14.290 -6.211 0.491 1.00 50.09 122 ASN A O 1
ATOM 987 N N . LYS A 1 123 ? 13.443 -4.998 2.177 1.00 51.47 123 LYS A N 1
ATOM 988 C CA . LYS A 1 123 ? 13.681 -3.645 1.635 1.00 51.47 123 LYS A CA 1
ATOM 989 C C . LYS A 1 123 ? 15.116 -3.427 1.087 1.00 51.47 123 LYS A C 1
ATOM 991 O O . LYS A 1 123 ? 15.339 -2.496 0.329 1.00 51.47 123 LYS A O 1
ATOM 996 N N . LEU A 1 124 ? 16.083 -4.290 1.432 1.00 41.22 124 LEU A N 1
ATOM 997 C CA . LEU A 1 124 ? 17.444 -4.334 0.875 1.00 41.22 124 LEU A CA 1
ATOM 998 C C . LEU A 1 124 ? 17.512 -4.758 -0.607 1.00 41.22 124 LEU A C 1
ATOM 1000 O O . LEU A 1 124 ? 18.375 -4.256 -1.323 1.00 41.22 124 LEU A O 1
ATOM 1004 N N . HIS A 1 125 ? 16.626 -5.653 -1.068 1.00 48.69 125 HIS A N 1
ATOM 1005 C CA . HIS A 1 125 ? 16.543 -6.011 -2.488 1.00 48.69 125 HIS A CA 1
ATOM 1006 C C . HIS A 1 125 ? 16.113 -4.804 -3.314 1.00 48.69 125 HIS A C 1
ATOM 1008 O O . HIS A 1 125 ? 16.800 -4.484 -4.267 1.00 48.69 125 HIS A O 1
ATOM 1014 N N . PHE A 1 126 ? 15.136 -4.024 -2.843 1.00 52.53 126 PHE A N 1
ATOM 1015 C CA . PHE A 1 126 ? 14.676 -2.798 -3.504 1.00 52.53 126 PHE A CA 1
ATOM 1016 C C . PHE A 1 126 ? 15.809 -1.804 -3.848 1.00 52.53 126 PHE A C 1
ATOM 1018 O O . PHE A 1 126 ? 15.817 -1.202 -4.918 1.00 52.53 126 PHE A O 1
ATOM 1025 N N . PHE A 1 127 ? 16.815 -1.656 -2.974 1.00 47.59 127 PHE A N 1
ATOM 1026 C CA . PHE A 1 127 ? 17.983 -0.801 -3.238 1.00 47.59 127 PHE A CA 1
ATOM 1027 C C . PHE A 1 127 ? 18.973 -1.412 -4.240 1.00 47.59 127 PHE A C 1
ATOM 1029 O O . PHE A 1 127 ? 19.533 -0.688 -5.063 1.00 47.59 127 PHE A O 1
ATOM 1036 N N . ALA A 1 128 ? 19.192 -2.730 -4.191 1.00 46.50 128 ALA A N 1
ATOM 1037 C CA . ALA A 1 128 ? 19.953 -3.441 -5.222 1.00 46.50 128 ALA A CA 1
ATOM 1038 C C . ALA A 1 128 ? 19.215 -3.408 -6.577 1.00 46.50 128 ALA A C 1
ATOM 1040 O O . ALA A 1 128 ? 19.843 -3.282 -7.632 1.00 46.50 128 ALA A O 1
ATOM 1041 N N . ASP A 1 129 ? 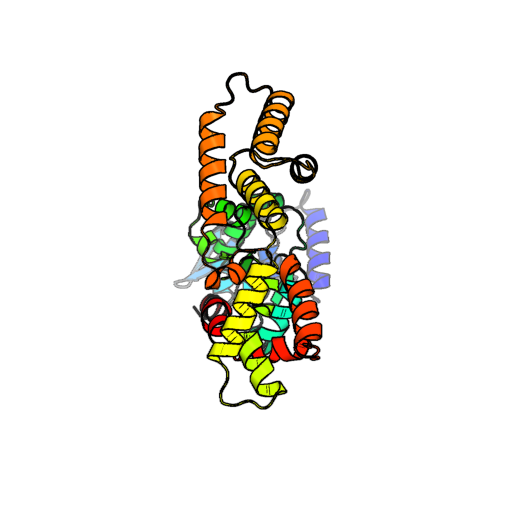17.885 -3.413 -6.520 1.00 56.16 129 ASP A N 1
ATOM 1042 C CA . ASP A 1 129 ? 16.966 -3.340 -7.639 1.00 56.16 129 ASP A CA 1
ATOM 1043 C C . ASP A 1 129 ? 16.871 -1.927 -8.205 1.00 56.16 129 ASP A C 1
ATOM 1045 O O . ASP A 1 129 ? 16.567 -1.823 -9.375 1.00 56.16 129 ASP A O 1
ATOM 1049 N N . HIS A 1 130 ? 17.209 -0.837 -7.499 1.00 64.56 130 HIS A N 1
ATOM 1050 C CA . HIS A 1 130 ? 17.153 0.513 -8.093 1.00 64.56 130 HIS A CA 1
ATOM 1051 C C . HIS A 1 130 ? 17.954 0.602 -9.399 1.00 64.56 130 HIS A C 1
ATOM 1053 O O . HIS A 1 130 ? 17.505 1.224 -10.355 1.00 64.56 130 HIS A O 1
ATOM 1059 N N . LYS A 1 131 ? 19.119 -0.052 -9.497 1.00 65.44 131 LYS A N 1
ATOM 1060 C CA . LYS A 1 131 ? 19.865 -0.104 -10.768 1.00 65.44 131 LYS A CA 1
ATOM 1061 C C . LYS A 1 131 ? 19.107 -0.875 -11.850 1.00 65.44 131 LYS A C 1
ATOM 1063 O O . LYS A 1 131 ? 19.164 -0.489 -13.014 1.00 65.44 131 LYS A O 1
ATOM 1068 N N . ILE A 1 132 ? 18.411 -1.944 -11.469 1.00 67.75 132 ILE A N 1
ATOM 1069 C CA . ILE A 1 132 ? 17.570 -2.751 -12.359 1.00 67.75 132 ILE A CA 1
ATOM 1070 C C . ILE A 1 132 ? 16.333 -1.949 -12.769 1.00 67.75 132 ILE A C 1
ATOM 1072 O O . ILE A 1 132 ? 16.100 -1.807 -13.956 1.00 67.75 132 ILE A O 1
ATOM 1076 N N . LEU A 1 133 ? 15.599 -1.358 -11.830 1.00 74.12 133 LEU A N 1
ATOM 1077 C CA . LEU A 1 133 ? 14.425 -0.516 -12.040 1.00 74.12 133 LEU A CA 1
ATOM 1078 C C . LEU A 1 133 ? 14.766 0.703 -12.899 1.00 74.12 133 LEU A C 1
ATOM 1080 O O . LEU A 1 133 ? 14.101 0.931 -13.898 1.00 74.12 133 LEU A O 1
ATOM 1084 N N . SER A 1 134 ? 15.856 1.420 -12.614 1.00 75.31 134 SER A N 1
ATOM 1085 C CA . SER A 1 134 ? 16.332 2.507 -13.482 1.00 75.31 134 SER A CA 1
ATOM 1086 C C . SER A 1 134 ? 16.700 2.001 -14.876 1.00 75.31 134 SER A C 1
ATOM 1088 O O . SER A 1 134 ? 16.444 2.687 -15.861 1.00 75.31 134 SER A O 1
ATOM 1090 N N . LYS A 1 135 ? 17.282 0.800 -14.999 1.00 70.75 135 LYS A N 1
ATOM 1091 C CA . LYS A 1 135 ? 17.528 0.182 -16.309 1.00 70.75 135 LYS A CA 1
ATOM 1092 C C . LYS A 1 135 ? 16.215 -0.187 -17.003 1.00 70.75 135 LYS A C 1
ATOM 1094 O O . LYS A 1 135 ? 16.114 0.029 -18.200 1.00 70.75 135 LYS A O 1
ATOM 1099 N N . LEU A 1 136 ? 15.212 -0.682 -16.281 1.00 73.00 136 LEU A N 1
ATOM 1100 C CA . LEU A 1 136 ? 13.892 -0.996 -16.823 1.00 73.00 136 LEU A CA 1
ATOM 1101 C C . LEU A 1 136 ? 13.185 0.273 -17.322 1.00 73.00 136 LEU A C 1
ATOM 1103 O O . LEU A 1 136 ? 12.681 0.277 -18.440 1.00 73.00 136 LEU A O 1
ATOM 1107 N N . ILE A 1 137 ? 13.244 1.368 -16.559 1.00 75.62 137 ILE A N 1
ATOM 1108 C CA . ILE A 1 137 ? 12.736 2.684 -16.979 1.00 75.62 137 ILE A CA 1
ATOM 1109 C C . ILE A 1 137 ? 13.442 3.135 -18.262 1.00 75.62 137 ILE A C 1
ATOM 1111 O O . ILE A 1 137 ? 12.780 3.487 -19.233 1.00 75.62 137 ILE A O 1
ATOM 1115 N N . LYS A 1 138 ? 14.782 3.072 -18.304 1.00 74.50 138 LYS A N 1
ATOM 1116 C CA . LYS A 1 138 ? 15.565 3.418 -19.506 1.00 74.50 138 LYS A CA 1
ATOM 1117 C C . LYS A 1 138 ? 15.214 2.551 -20.711 1.00 74.50 138 LYS A C 1
ATOM 1119 O O . LYS A 1 138 ? 15.226 3.040 -21.830 1.00 74.50 138 LYS A O 1
ATOM 1124 N N . LEU A 1 139 ? 14.905 1.278 -20.476 1.00 66.69 139 LEU A N 1
ATOM 1125 C CA . LEU A 1 139 ? 14.464 0.343 -21.505 1.00 66.69 139 LEU A CA 1
ATOM 1126 C C . LEU A 1 139 ? 12.999 0.560 -21.930 1.00 66.69 139 LEU A C 1
ATOM 1128 O O . LEU A 1 139 ? 12.520 -0.153 -22.803 1.00 66.69 139 LEU A O 1
ATOM 1132 N N . GLY A 1 140 ? 12.289 1.525 -21.336 1.00 71.25 140 GLY A N 1
ATOM 1133 C CA . GLY A 1 140 ? 10.904 1.859 -21.668 1.00 71.25 140 GLY A CA 1
ATOM 1134 C C . GLY A 1 140 ? 9.861 0.920 -21.057 1.00 71.25 140 GLY A C 1
ATOM 1135 O O . GLY A 1 140 ? 8.718 0.900 -21.511 1.00 71.25 140 GLY A O 1
ATOM 1136 N N . PHE A 1 141 ? 10.220 0.125 -20.045 1.00 74.94 141 PHE A N 1
ATOM 1137 C CA . PHE A 1 141 ? 9.254 -0.725 -19.351 1.00 74.94 141 PHE A CA 1
ATOM 1138 C C . PHE A 1 141 ? 8.332 0.108 -18.460 1.00 74.94 141 PHE A C 1
ATOM 1140 O O . PHE A 1 141 ? 8.797 0.831 -17.579 1.00 74.94 141 PHE A O 1
ATOM 1147 N N . LYS A 1 142 ? 7.017 -0.058 -18.638 1.00 84.12 142 LYS A N 1
ATOM 1148 C CA . LYS A 1 142 ? 6.010 0.525 -17.748 1.00 84.12 142 LYS A CA 1
ATOM 1149 C C . LYS A 1 142 ? 5.837 -0.353 -16.512 1.00 84.12 142 LYS A C 1
ATOM 1151 O O . LYS A 1 142 ? 5.466 -1.522 -16.621 1.00 84.12 142 LYS A O 1
ATOM 1156 N N . PHE A 1 143 ? 6.060 0.198 -15.326 1.00 87.12 143 PHE A N 1
ATOM 1157 C CA . PHE A 1 143 ? 5.721 -0.488 -14.084 1.00 87.12 143 PHE A CA 1
ATOM 1158 C C . PHE A 1 143 ? 5.277 0.493 -13.005 1.00 87.12 143 PHE A C 1
ATOM 1160 O O . PHE A 1 143 ? 5.609 1.667 -13.059 1.00 87.12 143 PHE A O 1
ATOM 1167 N N . LEU A 1 144 ? 4.541 0.006 -12.012 1.00 91.62 144 LEU A N 1
ATOM 1168 C CA . LEU A 1 144 ? 4.150 0.776 -10.838 1.00 91.62 144 LEU A CA 1
ATOM 1169 C C . LEU A 1 144 ? 4.408 -0.047 -9.587 1.00 91.62 144 LEU A C 1
ATOM 1171 O O . LEU A 1 144 ? 3.966 -1.188 -9.499 1.00 91.62 144 LEU A O 1
ATOM 1175 N N . ILE A 1 145 ? 5.081 0.530 -8.602 1.00 89.81 145 ILE A N 1
ATOM 1176 C CA . ILE A 1 145 ? 5.323 -0.108 -7.311 1.00 89.81 145 ILE A CA 1
ATOM 1177 C C . ILE A 1 145 ? 4.382 0.506 -6.287 1.00 89.81 145 ILE A C 1
ATOM 1179 O O . ILE A 1 145 ? 4.470 1.695 -6.000 1.00 89.81 145 ILE A O 1
ATOM 1183 N N . ILE A 1 146 ? 3.496 -0.302 -5.718 1.00 91.88 146 ILE A N 1
ATOM 1184 C CA . ILE A 1 146 ? 2.571 0.126 -4.673 1.00 91.88 146 ILE A CA 1
ATOM 1185 C C . ILE A 1 146 ? 3.106 -0.351 -3.328 1.00 91.88 146 ILE A C 1
ATOM 1187 O O . ILE A 1 146 ? 3.275 -1.553 -3.109 1.00 91.88 146 ILE A O 1
ATOM 1191 N N . LEU A 1 147 ? 3.361 0.604 -2.436 1.00 90.62 147 LEU A N 1
ATOM 1192 C CA . LEU A 1 147 ? 3.924 0.361 -1.110 1.00 90.62 147 LEU A CA 1
ATOM 1193 C C . LEU A 1 147 ? 2.993 0.873 -0.008 1.00 90.62 147 LEU A C 1
ATOM 1195 O O . LEU A 1 147 ? 2.254 1.849 -0.187 1.00 90.62 147 LEU A O 1
ATOM 1199 N N . ASP A 1 148 ? 3.096 0.254 1.164 1.00 91.62 148 ASP A N 1
ATOM 1200 C CA . ASP A 1 148 ? 2.463 0.735 2.388 1.00 91.62 148 ASP A CA 1
ATOM 1201 C C . ASP A 1 148 ? 2.957 2.152 2.709 1.00 91.62 148 ASP A C 1
ATOM 1203 O O . ASP A 1 148 ? 4.146 2.464 2.570 1.00 91.62 148 ASP A O 1
ATOM 1207 N N . ARG A 1 149 ? 2.072 3.017 3.212 1.00 91.50 149 ARG A N 1
ATOM 1208 C CA . ARG A 1 149 ? 2.446 4.349 3.710 1.00 91.50 149 ARG A CA 1
ATOM 1209 C C . ARG A 1 149 ? 2.955 4.254 5.147 1.00 91.50 149 ARG A C 1
ATOM 1211 O O . ARG A 1 149 ? 2.372 4.824 6.072 1.00 91.50 149 ARG A O 1
ATOM 1218 N N . ASP A 1 150 ? 4.036 3.503 5.336 1.00 86.81 150 ASP A N 1
ATOM 1219 C CA . ASP A 1 150 ? 4.800 3.485 6.580 1.00 86.81 150 ASP A CA 1
ATOM 1220 C C . ASP A 1 150 ? 6.041 4.381 6.503 1.00 86.81 150 ASP A C 1
ATOM 1222 O O . ASP A 1 150 ? 6.490 4.793 5.434 1.00 86.81 150 ASP A O 1
ATOM 1226 N N . GLU A 1 151 ? 6.586 4.731 7.664 1.00 84.94 151 GLU A N 1
ATOM 1227 C CA . GLU A 1 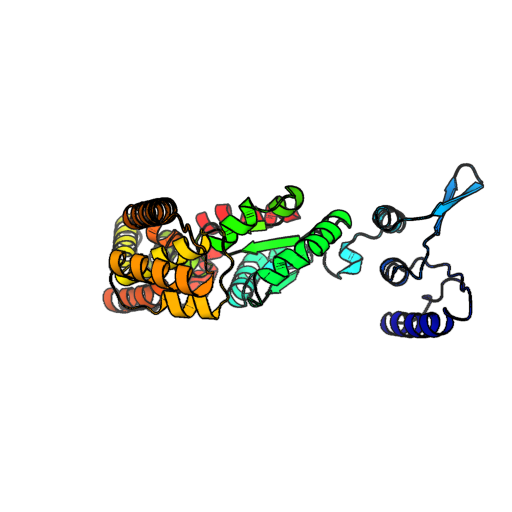151 ? 7.721 5.648 7.768 1.00 84.94 151 GLU A CA 1
ATOM 1228 C C . GLU A 1 151 ? 8.967 5.133 7.059 1.00 84.94 151 GLU A C 1
ATOM 1230 O O . GLU A 1 151 ? 9.759 5.924 6.549 1.00 84.94 151 GLU A O 1
ATOM 1235 N N . GLY A 1 152 ? 9.141 3.811 7.024 1.00 82.31 152 GLY A N 1
ATOM 1236 C CA . GLY A 1 152 ? 10.264 3.193 6.342 1.00 82.31 152 GLY A CA 1
ATOM 1237 C C . GLY A 1 152 ? 10.160 3.389 4.833 1.00 82.31 152 GLY A C 1
ATOM 1238 O O . GLY A 1 152 ? 11.142 3.769 4.207 1.00 82.31 152 GLY A O 1
ATOM 1239 N N . ASN A 1 153 ? 8.980 3.167 4.256 1.00 84.44 153 ASN A N 1
ATOM 1240 C CA . ASN A 1 153 ? 8.739 3.344 2.823 1.00 84.44 153 ASN A CA 1
ATOM 1241 C C . ASN A 1 153 ? 8.740 4.819 2.411 1.00 84.44 153 ASN A C 1
ATOM 1243 O O . ASN A 1 153 ? 9.313 5.153 1.377 1.00 84.44 153 ASN A O 1
ATOM 1247 N N . GLN A 1 154 ? 8.189 5.706 3.245 1.00 85.56 154 GLN A N 1
ATOM 1248 C CA . GLN A 1 154 ? 8.279 7.151 3.024 1.00 85.56 154 GLN A CA 1
ATOM 1249 C C . GLN A 1 154 ? 9.741 7.599 2.977 1.00 85.56 154 GLN A C 1
ATOM 1251 O O . GLN A 1 154 ? 10.163 8.246 2.027 1.00 85.56 154 GLN A O 1
ATOM 1256 N N . LYS A 1 155 ? 10.544 7.168 3.954 1.00 82.81 155 LYS A N 1
ATOM 1257 C CA . LYS A 1 155 ? 11.975 7.459 3.973 1.00 82.81 155 LYS A CA 1
ATOM 1258 C C . LYS A 1 155 ? 12.696 6.898 2.752 1.00 82.81 155 LYS A C 1
ATOM 1260 O O . LYS A 1 155 ? 13.571 7.574 2.226 1.00 82.81 155 LYS A O 1
ATOM 1265 N N . ILE A 1 156 ? 12.352 5.688 2.302 1.00 80.25 156 ILE A N 1
ATOM 1266 C CA . ILE A 1 156 ? 12.914 5.131 1.065 1.00 80.25 156 ILE A CA 1
ATOM 1267 C C . ILE A 1 156 ? 12.634 6.095 -0.083 1.00 80.25 156 ILE A C 1
ATOM 1269 O O . ILE A 1 156 ? 13.595 6.576 -0.674 1.00 80.25 156 ILE A O 1
ATOM 1273 N N . LEU A 1 157 ? 11.365 6.439 -0.321 1.00 84.25 157 LEU A N 1
ATOM 1274 C CA . LEU A 1 157 ? 10.946 7.354 -1.385 1.00 84.25 157 LEU A CA 1
ATOM 1275 C C . LEU A 1 157 ? 11.681 8.704 -1.315 1.00 84.25 157 LEU A C 1
ATOM 1277 O O . LEU A 1 157 ? 12.202 9.174 -2.326 1.00 84.25 157 LEU A O 1
ATOM 1281 N N . ASP A 1 158 ? 11.797 9.280 -0.116 1.00 84.75 158 ASP A N 1
ATOM 1282 C CA . ASP A 1 158 ? 12.478 10.559 0.119 1.00 84.75 158 ASP A CA 1
ATOM 1283 C C . ASP A 1 158 ? 13.996 10.479 -0.148 1.00 84.75 158 ASP A C 1
ATOM 1285 O O . ASP A 1 158 ? 14.620 11.471 -0.526 1.00 84.75 158 ASP A O 1
ATOM 1289 N N . THR A 1 159 ? 14.604 9.303 0.045 1.00 81.75 159 THR A N 1
ATOM 1290 C CA . THR A 1 159 ? 16.042 9.066 -0.189 1.00 81.75 159 THR A CA 1
ATOM 1291 C C . THR A 1 159 ? 16.387 8.669 -1.624 1.00 81.75 159 THR A C 1
ATOM 1293 O O . THR A 1 159 ? 17.574 8.586 -1.949 1.00 81.75 159 THR A O 1
ATOM 1296 N N . LEU A 1 160 ? 15.396 8.417 -2.488 1.00 81.62 160 LEU A N 1
ATOM 1297 C CA . LEU A 1 160 ? 15.658 8.033 -3.873 1.00 81.62 160 LEU A CA 1
ATOM 1298 C C . LEU A 1 160 ? 16.272 9.206 -4.660 1.00 81.62 160 LEU A C 1
ATOM 1300 O O . LEU A 1 160 ? 15.730 10.315 -4.634 1.00 81.62 160 LEU A O 1
ATOM 1304 N N . PRO A 1 161 ? 17.387 8.979 -5.380 1.00 76.69 161 PRO A N 1
ATOM 1305 C CA . PRO A 1 161 ? 18.065 10.025 -6.143 1.00 76.69 161 PRO A CA 1
ATOM 1306 C C . PRO A 1 161 ? 17.383 10.360 -7.477 1.00 76.69 161 PRO A C 1
ATOM 1308 O O . PRO A 1 161 ? 17.634 11.433 -8.014 1.00 76.69 161 PRO A O 1
ATOM 1311 N N . ASP A 1 162 ? 16.575 9.449 -8.025 1.00 80.50 162 ASP A N 1
ATOM 1312 C CA . ASP A 1 162 ? 16.016 9.530 -9.379 1.00 80.50 162 ASP A CA 1
ATOM 1313 C C . ASP A 1 162 ? 14.511 9.823 -9.333 1.00 80.50 162 ASP A C 1
ATOM 1315 O O . ASP A 1 162 ? 13.730 8.999 -8.850 1.00 80.50 162 ASP A O 1
ATOM 1319 N N . ASP A 1 163 ? 14.102 10.992 -9.829 1.00 82.81 163 ASP A N 1
ATOM 1320 C CA . ASP A 1 163 ? 12.691 11.393 -9.855 1.00 82.81 163 ASP A CA 1
ATOM 1321 C C . ASP A 1 163 ? 11.867 10.509 -10.801 1.00 82.81 163 ASP A C 1
ATOM 1323 O O . ASP A 1 163 ? 10.734 10.167 -10.470 1.00 82.81 163 ASP A O 1
ATOM 1327 N N . ALA A 1 164 ? 12.463 10.005 -11.890 1.00 82.19 164 ALA A N 1
ATOM 1328 C CA . ALA A 1 164 ? 11.778 9.068 -12.777 1.00 82.19 164 ALA A CA 1
ATOM 1329 C C . ALA A 1 164 ? 11.427 7.762 -12.049 1.00 82.19 164 ALA A C 1
ATOM 1331 O O . ALA A 1 164 ? 10.400 7.147 -12.324 1.00 82.19 164 ALA A O 1
ATOM 1332 N N . LEU A 1 165 ? 12.249 7.329 -11.086 1.00 83.38 165 LEU A N 1
ATOM 1333 C CA . LEU A 1 165 ? 11.911 6.169 -10.264 1.00 83.38 165 LEU A CA 1
ATOM 1334 C C . LEU A 1 165 ? 10.812 6.490 -9.247 1.00 83.38 165 LEU A C 1
ATOM 1336 O O . LEU A 1 165 ? 9.951 5.643 -9.015 1.00 83.38 165 LEU A O 1
ATOM 1340 N N . LYS A 1 166 ? 10.820 7.693 -8.658 1.00 86.75 166 LYS A N 1
ATOM 1341 C CA . LYS A 1 166 ? 9.772 8.126 -7.718 1.00 86.75 166 LYS A CA 1
ATOM 1342 C C . LYS A 1 166 ? 8.399 8.152 -8.378 1.00 86.75 166 LYS A C 1
ATOM 1344 O O . LYS A 1 166 ? 7.442 7.711 -7.752 1.00 86.75 166 LYS A O 1
ATOM 1349 N N . ASP A 1 167 ? 8.320 8.580 -9.635 1.00 89.25 167 ASP A N 1
ATOM 1350 C CA . ASP A 1 167 ? 7.069 8.599 -10.402 1.00 89.25 167 ASP A CA 1
ATOM 1351 C C . ASP A 1 167 ? 6.482 7.191 -10.601 1.00 89.25 167 ASP A C 1
ATOM 1353 O O . ASP A 1 167 ? 5.273 7.030 -10.725 1.00 89.25 167 ASP A O 1
ATOM 1357 N N . ASN A 1 168 ? 7.320 6.150 -10.557 1.00 89.62 168 ASN A N 1
ATOM 1358 C CA . ASN A 1 168 ? 6.900 4.750 -10.633 1.00 89.62 168 ASN A CA 1
ATOM 1359 C C . ASN A 1 168 ? 6.614 4.124 -9.255 1.00 89.62 168 ASN A C 1
ATOM 1361 O O . ASN A 1 168 ? 6.455 2.905 -9.161 1.00 89.62 168 ASN A O 1
ATOM 1365 N N . ILE A 1 169 ? 6.544 4.916 -8.180 1.00 90.50 169 ILE A N 1
ATOM 1366 C CA . ILE A 1 169 ? 6.237 4.445 -6.824 1.00 90.50 169 ILE A CA 1
ATOM 1367 C C . ILE A 1 169 ? 5.014 5.186 -6.277 1.00 90.50 169 ILE A C 1
ATOM 1369 O O . ILE A 1 169 ? 5.028 6.395 -6.058 1.00 90.50 169 ILE A O 1
ATOM 1373 N N . LEU A 1 170 ? 3.968 4.431 -5.955 1.00 93.19 170 LEU A N 1
ATOM 1374 C CA . LEU A 1 170 ? 2.759 4.924 -5.310 1.00 93.19 170 LEU A CA 1
ATOM 1375 C C . LEU A 1 170 ? 2.703 4.447 -3.856 1.00 93.19 170 LEU A C 1
ATOM 1377 O O . LEU A 1 170 ? 2.520 3.265 -3.574 1.00 93.19 170 LEU A O 1
ATOM 1381 N N . LEU A 1 171 ? 2.784 5.385 -2.912 1.00 93.06 171 LEU A N 1
ATOM 1382 C CA . LEU A 1 171 ? 2.422 5.102 -1.522 1.00 93.06 171 LEU A CA 1
ATOM 1383 C C . LEU A 1 171 ? 0.899 5.081 -1.390 1.00 93.06 171 LEU A C 1
ATOM 1385 O O . LEU A 1 171 ? 0.235 6.067 -1.742 1.00 93.06 171 LEU A O 1
ATOM 1389 N N . LEU A 1 172 ? 0.353 4.005 -0.815 1.00 95.38 172 LEU A N 1
ATOM 1390 C CA . LEU A 1 172 ? -1.081 3.873 -0.541 1.00 95.38 172 LEU A CA 1
ATOM 1391 C C . LEU A 1 172 ? -1.638 5.141 0.130 1.00 95.38 172 LEU A C 1
ATOM 1393 O O . LEU A 1 172 ? -0.949 5.761 0.936 1.00 95.38 172 LEU A O 1
ATOM 1397 N N . PRO A 1 173 ? -2.884 5.566 -0.136 1.00 95.12 173 PRO A N 1
ATOM 1398 C CA . PRO A 1 173 ? -3.472 6.754 0.505 1.00 95.12 173 PRO A CA 1
ATOM 1399 C C . PRO A 1 173 ? -3.806 6.546 1.997 1.00 95.12 173 PRO A C 1
ATOM 1401 O O . PRO A 1 173 ? -4.290 7.451 2.682 1.00 95.12 173 PRO A O 1
ATOM 1404 N N . VAL A 1 174 ? -3.547 5.342 2.496 1.00 96.25 174 VAL A N 1
ATOM 1405 C CA . VAL A 1 174 ? -3.713 4.867 3.868 1.00 96.25 174 VAL A CA 1
ATOM 1406 C C . VAL A 1 174 ? -2.463 4.078 4.265 1.00 96.25 174 VAL A C 1
ATOM 1408 O O . VAL A 1 174 ? -1.649 3.757 3.403 1.00 96.25 174 VAL A O 1
ATOM 1411 N N . ARG A 1 175 ? -2.291 3.769 5.555 1.00 93.94 175 ARG A N 1
ATOM 1412 C CA . ARG A 1 175 ? -1.091 3.089 6.060 1.00 93.94 175 ARG A CA 1
ATOM 1413 C C . ARG A 1 175 ? -0.813 1.755 5.357 1.00 93.94 175 ARG A C 1
ATOM 1415 O O . ARG A 1 175 ? 0.310 1.554 4.922 1.00 93.94 175 ARG A O 1
ATOM 1422 N N . GLU A 1 176 ? -1.803 0.873 5.281 1.00 94.12 176 GLU A N 1
ATOM 1423 C CA . GLU A 1 176 ? -1.717 -0.455 4.654 1.00 94.12 176 GLU A CA 1
ATOM 1424 C C . GLU A 1 176 ? -3.079 -0.825 4.043 1.00 94.12 176 GLU A C 1
ATOM 1426 O O . GLU A 1 176 ? -4.100 -0.196 4.350 1.00 94.12 176 GLU A O 1
ATOM 1431 N N . ILE A 1 177 ? -3.134 -1.832 3.170 1.00 93.62 177 ILE A N 1
ATOM 1432 C CA . ILE A 1 177 ? -4.360 -2.162 2.423 1.00 93.62 177 ILE A CA 1
ATOM 1433 C C . ILE A 1 177 ? -5.543 -2.526 3.339 1.00 93.62 177 ILE A C 1
ATOM 1435 O O . ILE A 1 177 ? -6.701 -2.233 3.026 1.00 93.62 177 ILE A O 1
ATOM 1439 N N . GLU A 1 178 ? -5.280 -3.097 4.522 1.00 94.75 178 GLU A N 1
ATOM 1440 C CA . GLU A 1 178 ? -6.302 -3.388 5.530 1.00 94.75 178 GLU A CA 1
ATOM 1441 C C . GLU A 1 178 ? -7.067 -2.140 5.988 1.00 94.75 178 GLU A C 1
ATOM 1443 O O . GLU A 1 178 ? -8.226 -2.258 6.396 1.00 94.75 178 GLU A O 1
ATOM 1448 N N . ASN A 1 179 ? -6.459 -0.954 5.901 1.00 96.44 179 ASN A N 1
ATOM 1449 C CA . ASN A 1 179 ? -7.105 0.300 6.271 1.00 96.44 179 ASN A CA 1
ATOM 1450 C C . ASN A 1 179 ? -8.281 0.656 5.350 1.00 96.44 179 ASN A C 1
ATOM 1452 O O . ASN A 1 179 ? -9.212 1.324 5.796 1.00 96.44 179 ASN A O 1
ATOM 1456 N N . LEU A 1 180 ? -8.294 0.178 4.100 1.00 96.06 180 LEU A N 1
ATOM 1457 C CA . LEU A 1 180 ? -9.414 0.407 3.181 1.00 96.06 180 LEU A CA 1
ATOM 1458 C C . LEU A 1 180 ? -10.708 -0.243 3.695 1.00 96.06 180 LEU A C 1
ATOM 1460 O O . LEU A 1 180 ? -11.776 0.355 3.599 1.00 96.06 180 LEU A O 1
ATOM 1464 N N . TYR A 1 181 ? -10.612 -1.420 4.325 1.00 95.19 181 TYR A N 1
ATOM 1465 C CA . TYR A 1 181 ? -11.760 -2.142 4.898 1.00 95.19 181 TYR A CA 1
ATOM 1466 C C . TYR A 1 181 ? -12.359 -1.462 6.129 1.00 95.19 181 TYR A C 1
ATOM 1468 O O . TYR A 1 181 ? -13.483 -1.776 6.513 1.00 95.19 181 TYR A O 1
ATOM 1476 N N . ILE A 1 182 ? -11.603 -0.570 6.771 1.00 95.31 182 ILE A N 1
ATOM 1477 C CA . ILE A 1 182 ? -12.057 0.197 7.935 1.00 95.31 182 ILE A CA 1
ATOM 1478 C C . ILE A 1 182 ? -12.342 1.659 7.596 1.00 95.31 182 ILE A C 1
ATOM 1480 O O . ILE A 1 182 ? -12.490 2.472 8.508 1.00 95.31 182 ILE A O 1
ATOM 1484 N N . ASN A 1 183 ? -12.436 2.000 6.304 1.00 95.62 183 ASN A N 1
ATOM 1485 C CA . ASN A 1 183 ? -12.910 3.309 5.880 1.00 95.62 183 ASN A CA 1
ATOM 1486 C C . ASN A 1 183 ? -14.327 3.536 6.452 1.00 95.62 183 ASN A C 1
ATOM 1488 O O . ASN A 1 183 ? -15.243 2.779 6.112 1.00 95.62 183 ASN A O 1
ATOM 1492 N N . PRO A 1 184 ? -14.543 4.566 7.298 1.00 94.44 184 PRO A N 1
ATOM 1493 C CA . PRO A 1 184 ? -15.846 4.833 7.894 1.00 94.44 184 PRO A CA 1
ATOM 1494 C C . PRO A 1 184 ? -16.958 5.021 6.864 1.00 94.44 184 PRO A C 1
ATOM 1496 O O . PRO A 1 184 ? -18.088 4.627 7.128 1.00 94.44 184 PRO A O 1
ATOM 1499 N N . GLU A 1 185 ? -16.655 5.594 5.697 1.00 93.00 185 GLU A N 1
ATOM 1500 C CA . GLU A 1 185 ? -17.636 5.773 4.619 1.00 93.00 185 GLU A CA 1
ATOM 1501 C C . GLU A 1 185 ? -18.037 4.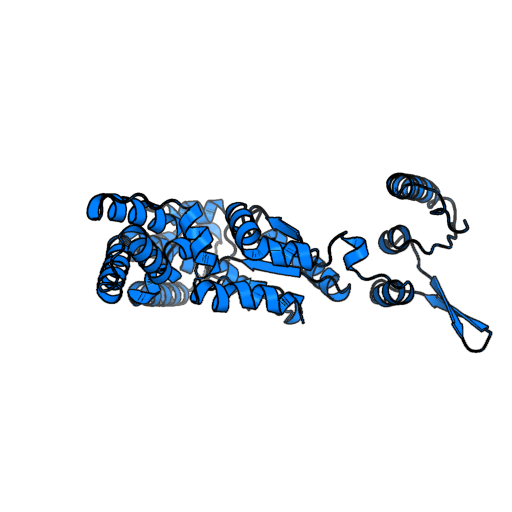433 4.017 1.00 93.00 185 GLU A C 1
ATOM 1503 O O . GLU A 1 185 ? -19.224 4.145 3.931 1.00 93.00 185 GLU A O 1
ATOM 1508 N N . LEU A 1 186 ? -17.063 3.571 3.715 1.00 94.25 186 LEU A N 1
ATOM 1509 C CA . LEU A 1 186 ? -17.317 2.234 3.180 1.00 94.25 186 LEU A CA 1
ATOM 1510 C C . LEU A 1 186 ? -18.184 1.396 4.131 1.00 94.25 186 LEU A C 1
ATOM 1512 O O . LEU A 1 186 ? -19.179 0.809 3.709 1.00 94.25 186 LEU A O 1
ATOM 1516 N N . ILE A 1 187 ? -17.831 1.361 5.422 1.00 93.12 187 ILE A N 1
ATOM 1517 C CA . ILE A 1 187 ? -18.609 0.620 6.426 1.00 93.12 187 ILE A CA 1
ATOM 1518 C C . ILE A 1 187 ? -20.011 1.222 6.560 1.00 93.12 187 ILE A C 1
ATOM 1520 O O . ILE A 1 187 ? -20.982 0.480 6.683 1.00 93.12 187 ILE A O 1
ATOM 1524 N N . THR A 1 188 ? -20.140 2.551 6.524 1.00 92.25 188 THR A N 1
ATOM 1525 C CA . THR A 1 188 ? -21.451 3.207 6.617 1.00 92.25 188 THR A CA 1
ATOM 1526 C C . THR A 1 188 ? -22.335 2.842 5.427 1.00 92.25 188 THR A C 1
ATOM 1528 O O . THR A 1 188 ? -23.476 2.440 5.644 1.00 92.25 188 THR A O 1
ATOM 1531 N N . SER A 1 189 ? -21.811 2.900 4.198 1.00 90.69 189 SER A N 1
ATOM 1532 C CA . SER A 1 189 ? -22.536 2.489 2.989 1.00 90.69 189 SER A CA 1
ATOM 1533 C C . SER A 1 189 ? -22.987 1.030 3.070 1.00 90.69 189 SER A C 1
ATOM 1535 O O . SER A 1 189 ? -24.158 0.744 2.834 1.00 90.69 189 SER A O 1
ATOM 1537 N N . PHE A 1 190 ? -22.101 0.127 3.504 1.00 91.75 190 PHE A N 1
ATOM 1538 C CA . PHE A 1 190 ? -22.447 -1.280 3.721 1.00 91.75 190 PHE A CA 1
ATOM 1539 C C . PHE A 1 190 ? -23.586 -1.447 4.736 1.00 91.75 190 PHE A C 1
ATOM 1541 O O . PHE A 1 190 ? -24.532 -2.194 4.497 1.00 91.75 190 PHE A O 1
ATOM 1548 N N . LEU A 1 191 ? -23.515 -0.753 5.875 1.00 89.31 191 LEU A N 1
ATOM 1549 C CA . LEU A 1 191 ? -24.538 -0.855 6.916 1.00 89.31 191 LEU A CA 1
ATOM 1550 C C . LEU A 1 191 ? -25.885 -0.287 6.463 1.00 89.31 191 LEU A C 1
ATOM 1552 O O . LEU A 1 191 ? -26.912 -0.843 6.838 1.00 89.31 191 LEU A O 1
ATOM 1556 N N . ILE A 1 192 ? -25.894 0.788 5.673 1.00 88.25 192 ILE A N 1
ATOM 1557 C CA . ILE A 1 192 ? -27.122 1.366 5.110 1.00 88.25 192 ILE A CA 1
ATOM 1558 C C . ILE A 1 192 ? -27.777 0.382 4.139 1.00 88.25 192 ILE A C 1
ATOM 1560 O O . ILE A 1 192 ? -28.967 0.107 4.296 1.00 88.25 192 ILE A O 1
ATOM 1564 N N . GLU A 1 193 ? -27.009 -0.196 3.206 1.00 87.19 193 GLU A N 1
ATOM 1565 C CA . GLU A 1 193 ? -27.509 -1.208 2.261 1.00 87.19 193 GLU A CA 1
ATOM 1566 C C . GLU A 1 193 ? -28.048 -2.434 3.014 1.00 87.19 193 GLU A C 1
ATOM 1568 O O . GLU A 1 193 ? -29.162 -2.891 2.759 1.00 87.19 193 GLU A O 1
ATOM 1573 N N . TYR A 1 194 ? -27.297 -2.927 4.003 1.00 84.50 194 TYR A N 1
ATOM 1574 C CA . TYR A 1 194 ? -27.650 -4.135 4.747 1.00 84.50 194 TYR A CA 1
ATOM 1575 C C . TYR A 1 194 ? -28.856 -3.949 5.678 1.00 84.50 194 TYR A C 1
ATOM 1577 O O . TYR A 1 194 ? -29.689 -4.846 5.807 1.00 84.50 194 TYR A O 1
ATOM 1585 N N . LEU A 1 195 ? -28.953 -2.804 6.359 1.00 81.19 195 LEU A N 1
ATOM 1586 C CA . LEU A 1 195 ? -30.037 -2.524 7.305 1.00 81.19 195 LEU A CA 1
ATOM 1587 C C . LEU A 1 195 ? -31.257 -1.864 6.653 1.00 81.19 195 LEU A C 1
ATOM 1589 O O . LEU A 1 195 ? -32.288 -1.753 7.315 1.00 81.19 195 LEU A O 1
ATOM 1593 N N . SER A 1 196 ? -31.152 -1.426 5.394 1.00 79.75 196 SER A N 1
ATOM 1594 C CA . SER A 1 196 ? -32.194 -0.658 4.696 1.00 79.75 196 SER A CA 1
ATOM 1595 C C . SER A 1 196 ? -32.614 0.606 5.470 1.00 79.75 196 SER A C 1
ATOM 1597 O O . SER A 1 196 ? -33.802 0.882 5.640 1.00 79.75 196 SER A O 1
ATOM 1599 N N . ILE A 1 197 ? -31.640 1.360 6.002 1.00 72.94 197 ILE A N 1
ATOM 1600 C CA . ILE A 1 197 ? -31.883 2.576 6.805 1.00 72.94 197 ILE A CA 1
ATOM 1601 C C . ILE A 1 197 ? -31.462 3.823 6.021 1.00 72.94 197 ILE A C 1
ATOM 1603 O O . ILE A 1 197 ? -30.286 4.173 6.002 1.00 72.94 197 ILE A O 1
ATOM 1607 N N . ASP A 1 198 ? -32.432 4.566 5.485 1.00 62.38 198 ASP A N 1
ATOM 1608 C CA . ASP A 1 198 ? -32.164 5.724 4.609 1.00 62.38 198 ASP A CA 1
ATOM 1609 C C . ASP A 1 198 ? -31.813 7.050 5.326 1.00 62.38 198 ASP A C 1
ATOM 1611 O O . ASP A 1 198 ? -31.576 8.057 4.671 1.00 62.38 198 ASP A O 1
ATOM 1615 N N . HIS A 1 199 ? -31.782 7.116 6.667 1.00 63.38 199 HIS A N 1
ATOM 1616 C CA . HIS A 1 199 ? -31.749 8.415 7.380 1.00 63.38 199 HIS A CA 1
ATOM 1617 C C . HIS A 1 199 ? -30.780 8.502 8.580 1.00 63.38 199 HIS A C 1
ATOM 1619 O O . HIS A 1 199 ? -30.983 9.313 9.485 1.00 63.38 199 HIS A O 1
ATOM 1625 N N . ALA A 1 200 ? -29.717 7.686 8.626 1.00 72.50 200 ALA A N 1
ATOM 1626 C CA . ALA A 1 200 ? -28.805 7.628 9.785 1.00 72.50 200 ALA A CA 1
ATOM 1627 C C . ALA A 1 200 ? -27.300 7.732 9.466 1.00 72.50 200 ALA A C 1
ATOM 1629 O O . ALA A 1 200 ? -26.480 7.494 10.356 1.00 72.50 200 ALA A O 1
ATOM 1630 N N . GLU A 1 201 ? -26.920 8.122 8.247 1.00 79.44 201 GLU A N 1
ATOM 1631 C CA . GLU A 1 201 ? -25.531 8.076 7.761 1.00 79.44 201 GLU A CA 1
ATOM 1632 C C . GLU A 1 201 ? -24.531 8.797 8.680 1.00 79.44 201 GLU A C 1
ATOM 1634 O O . GLU A 1 201 ? -23.574 8.194 9.163 1.00 79.44 201 GLU A O 1
ATOM 1639 N N . SER A 1 202 ? -24.789 10.067 9.011 1.00 81.25 202 SER A N 1
ATOM 1640 C CA . SER A 1 202 ? -23.887 10.861 9.860 1.00 81.25 202 SER A CA 1
ATOM 1641 C C . SER A 1 202 ? -23.715 10.259 11.262 1.00 81.25 202 SER A C 1
ATOM 1643 O O . SER A 1 202 ? -22.607 10.218 11.803 1.00 81.25 202 SER A O 1
ATOM 1645 N N . LYS A 1 203 ? -24.800 9.724 11.839 1.00 85.88 203 LYS A N 1
ATOM 1646 C CA . LYS A 1 203 ? -24.777 9.099 13.166 1.00 85.88 203 LYS A CA 1
ATOM 1647 C C . LYS A 1 203 ? -23.999 7.782 13.145 1.00 85.88 203 LYS A C 1
ATOM 1649 O O . LYS A 1 203 ? -23.193 7.549 14.042 1.00 85.88 203 LYS A O 1
ATOM 1654 N N . LEU A 1 204 ? -24.209 6.949 12.124 1.00 87.19 204 LEU A N 1
ATOM 1655 C CA . LEU A 1 204 ? -23.486 5.687 11.937 1.00 87.19 204 LEU A CA 1
ATOM 1656 C C . LEU A 1 204 ? -21.991 5.930 11.717 1.00 87.19 204 LEU A C 1
ATOM 1658 O O . LEU A 1 204 ? -21.172 5.340 12.422 1.00 87.19 204 LEU A O 1
ATOM 1662 N N . LYS A 1 205 ? -21.637 6.869 10.833 1.00 90.06 205 LYS A N 1
ATOM 1663 C CA . LYS A 1 205 ? -20.247 7.277 10.594 1.00 90.06 205 LYS A CA 1
ATOM 1664 C C . LYS A 1 205 ? -19.569 7.732 11.888 1.00 90.06 205 LYS A C 1
ATOM 1666 O O . LYS A 1 205 ? -18.453 7.306 12.179 1.00 90.06 205 LYS A O 1
ATOM 1671 N N . GLY A 1 206 ? -20.261 8.535 12.703 1.00 89.75 206 GLY A N 1
ATOM 1672 C CA . GLY A 1 206 ? -19.780 8.962 14.020 1.00 89.75 206 GLY A CA 1
ATOM 1673 C C . GLY A 1 206 ? -19.518 7.795 14.980 1.00 89.75 206 GLY A C 1
ATOM 1674 O O . GLY A 1 206 ? -18.464 7.755 15.609 1.00 89.75 206 GLY A O 1
ATOM 1675 N N . ILE A 1 207 ? -20.428 6.816 15.047 1.00 89.69 207 ILE A N 1
ATOM 1676 C CA . ILE A 1 207 ? -20.268 5.604 15.874 1.00 89.69 207 ILE A CA 1
ATOM 1677 C C . ILE A 1 207 ? -19.061 4.774 15.419 1.00 89.69 207 ILE A C 1
ATOM 1679 O O . ILE A 1 207 ? -18.320 4.265 16.261 1.00 89.69 207 ILE A O 1
ATOM 1683 N N . ILE A 1 208 ? -18.842 4.641 14.108 1.00 92.12 208 ILE A N 1
ATOM 1684 C CA . ILE A 1 208 ? -17.706 3.890 13.556 1.00 92.12 208 ILE A CA 1
ATOM 1685 C C . ILE A 1 208 ? -16.387 4.586 13.901 1.00 92.12 208 ILE A C 1
ATOM 1687 O O . ILE A 1 208 ? -15.472 3.935 14.398 1.00 92.12 208 ILE A O 1
ATOM 1691 N N . ILE A 1 209 ? -16.303 5.905 13.702 1.00 94.12 209 ILE A N 1
ATOM 1692 C CA . ILE A 1 209 ? -15.111 6.699 14.042 1.00 94.12 209 ILE A CA 1
ATOM 1693 C C . ILE A 1 209 ? -14.787 6.572 15.533 1.00 94.12 209 ILE A C 1
ATOM 1695 O O . ILE A 1 209 ? -13.642 6.316 15.893 1.00 94.12 209 ILE A O 1
ATOM 1699 N N . GLU A 1 210 ? -15.795 6.692 16.395 1.00 93.62 210 GLU A N 1
ATOM 1700 C CA . GLU A 1 210 ? -15.625 6.547 17.841 1.00 93.62 210 GLU A CA 1
ATOM 1701 C C . GLU A 1 210 ? -15.224 5.115 18.229 1.00 93.62 210 GLU A C 1
ATOM 1703 O O . GLU A 1 210 ? -14.390 4.901 19.105 1.00 93.62 210 GLU A O 1
ATOM 1708 N N . SER A 1 211 ? -15.763 4.110 17.536 1.00 92.44 211 SER A N 1
ATOM 1709 C CA . SER A 1 211 ? -15.389 2.712 17.756 1.00 92.44 211 SER A CA 1
ATOM 1710 C C . SER A 1 211 ? -13.929 2.455 17.400 1.00 92.44 211 SER A C 1
ATOM 1712 O O . SER A 1 211 ? -13.248 1.777 18.166 1.00 92.44 211 SER A O 1
ATOM 1714 N N . ILE A 1 212 ? -13.451 3.013 16.283 1.00 94.19 212 ILE A N 1
ATOM 1715 C CA . ILE A 1 212 ? -12.044 2.946 15.869 1.00 94.19 212 ILE A CA 1
ATOM 1716 C C . ILE A 1 212 ? -11.152 3.649 16.893 1.00 94.19 212 ILE A C 1
ATOM 1718 O O . ILE A 1 212 ? -10.137 3.085 17.293 1.00 94.19 212 ILE A O 1
ATOM 1722 N N . ASP A 1 213 ? -11.542 4.841 17.350 1.00 93.94 213 ASP A N 1
ATOM 1723 C CA . ASP A 1 213 ? -10.795 5.601 18.357 1.00 93.94 213 ASP A CA 1
ATOM 1724 C C . ASP A 1 213 ? -10.612 4.801 19.655 1.00 93.94 213 ASP A C 1
ATOM 1726 O O . ASP A 1 213 ? -9.494 4.663 20.143 1.00 93.94 213 ASP A O 1
ATOM 1730 N N . GLN A 1 214 ? -11.686 4.170 20.139 1.00 92.31 214 GLN A N 1
ATOM 1731 C CA . GLN A 1 214 ? -11.670 3.333 21.344 1.00 92.31 214 GLN A CA 1
ATOM 1732 C C . GLN A 1 214 ? -10.858 2.037 21.190 1.00 92.31 214 GLN A C 1
ATOM 1734 O O . GLN A 1 214 ? -10.367 1.504 22.182 1.00 92.31 214 GLN A O 1
ATOM 1739 N N . ILE A 1 215 ? -10.742 1.499 19.971 1.00 92.81 215 ILE A N 1
ATOM 1740 C CA . ILE A 1 215 ? -9.937 0.299 19.685 1.00 92.81 215 ILE A CA 1
ATOM 1741 C C . ILE A 1 215 ? -8.441 0.620 19.701 1.00 92.81 215 ILE A C 1
ATOM 1743 O O . ILE A 1 215 ? -7.624 -0.244 20.024 1.00 92.81 215 ILE A O 1
ATOM 1747 N N . ILE A 1 216 ? -8.066 1.851 19.349 1.00 92.19 216 ILE A N 1
ATOM 1748 C CA . ILE A 1 216 ? -6.673 2.291 19.339 1.00 92.19 216 ILE A CA 1
ATOM 1749 C C . ILE A 1 216 ? -6.229 2.531 20.786 1.00 92.19 216 ILE A C 1
ATOM 1751 O O . ILE A 1 216 ? -6.318 3.630 21.329 1.00 92.19 216 ILE A O 1
ATOM 1755 N N . SER A 1 217 ? -5.750 1.460 21.416 1.00 88.50 217 SER A N 1
ATOM 1756 C CA . SER A 1 217 ? -5.207 1.480 22.771 1.00 88.50 217 SER A CA 1
ATOM 1757 C C . SER A 1 217 ? -3.919 2.301 22.857 1.00 88.50 217 SER A C 1
ATOM 1759 O O . SER A 1 217 ? -3.174 2.428 21.881 1.00 88.50 217 SER A O 1
ATOM 1761 N N . MET A 1 218 ? -3.591 2.772 24.065 1.00 85.12 218 MET A N 1
ATOM 1762 C CA . MET A 1 218 ? -2.303 3.429 24.318 1.00 85.12 218 MET A CA 1
ATOM 1763 C C . MET A 1 218 ? -1.121 2.520 23.947 1.00 85.12 218 MET A C 1
ATOM 1765 O O . MET A 1 218 ? -0.182 2.966 23.303 1.00 85.12 218 MET A O 1
ATOM 1769 N N . SER A 1 219 ? -1.227 1.212 24.210 1.00 85.19 219 SER A N 1
ATOM 1770 C CA . SER A 1 219 ? -0.202 0.237 23.815 1.00 85.19 219 SER A CA 1
ATOM 1771 C C . SER A 1 219 ? 0.004 0.141 22.298 1.00 85.19 219 SER A C 1
ATOM 1773 O O . SER A 1 219 ? 1.133 -0.040 21.838 1.00 85.19 219 SER A O 1
ATOM 1775 N N . LEU A 1 220 ? -1.056 0.281 21.490 1.00 89.12 220 LEU A N 1
ATOM 1776 C CA . LEU A 1 220 ? -0.923 0.329 20.034 1.00 89.12 220 LEU A CA 1
ATOM 1777 C C . LEU A 1 220 ? -0.251 1.632 19.593 1.00 89.12 220 LEU A C 1
ATOM 1779 O O . LEU A 1 220 ? 0.598 1.588 18.703 1.00 89.12 220 LEU A O 1
ATOM 1783 N N . ILE A 1 221 ? -0.607 2.760 20.216 1.00 90.44 221 ILE A N 1
ATOM 1784 C CA . ILE A 1 221 ? 0.015 4.065 19.957 1.00 90.44 221 ILE A CA 1
ATOM 1785 C C . ILE A 1 221 ? 1.516 3.997 20.249 1.00 90.44 221 ILE A C 1
ATOM 1787 O O . ILE A 1 221 ? 2.314 4.302 19.365 1.00 90.44 221 ILE A O 1
ATOM 1791 N N . ASP A 1 222 ? 1.902 3.502 21.422 1.00 90.81 222 ASP A N 1
ATOM 1792 C CA . ASP A 1 222 ? 3.300 3.365 21.837 1.00 90.81 222 ASP A CA 1
ATOM 1793 C C . ASP A 1 222 ? 4.087 2.473 20.876 1.00 90.81 222 ASP A C 1
ATOM 1795 O O . ASP A 1 222 ? 5.166 2.837 20.405 1.00 90.81 222 ASP A O 1
ATOM 1799 N N . ARG A 1 223 ? 3.510 1.332 20.481 1.00 91.19 223 ARG A N 1
ATOM 1800 C CA . ARG A 1 223 ? 4.132 0.436 19.500 1.00 91.19 223 ARG A CA 1
ATOM 1801 C C . ARG A 1 223 ? 4.335 1.120 18.145 1.00 91.19 223 ARG A C 1
ATOM 1803 O O . ARG A 1 223 ? 5.355 0.906 17.493 1.00 91.19 223 ARG A O 1
ATOM 1810 N N . VAL A 1 224 ? 3.382 1.935 17.697 1.00 91.25 224 VAL A N 1
ATOM 1811 C CA . VAL A 1 224 ? 3.500 2.674 16.432 1.00 91.25 224 VAL A CA 1
ATOM 1812 C C . VAL A 1 224 ? 4.544 3.790 16.538 1.00 91.25 224 VAL A C 1
ATOM 1814 O O . VAL A 1 224 ? 5.353 3.923 15.622 1.00 91.25 224 VAL A O 1
ATOM 1817 N N . ILE A 1 225 ? 4.597 4.519 17.658 1.00 92.25 225 ILE A N 1
ATOM 1818 C CA . ILE A 1 225 ? 5.624 5.538 17.936 1.00 92.25 225 ILE A CA 1
ATOM 1819 C C . ILE A 1 225 ? 7.018 4.915 17.861 1.00 92.25 225 ILE A C 1
ATOM 1821 O O . ILE A 1 225 ? 7.868 5.404 17.115 1.00 92.25 225 ILE A O 1
ATOM 1825 N N . ARG A 1 226 ? 7.236 3.800 18.567 1.00 92.31 226 ARG A N 1
ATOM 1826 C CA . ARG A 1 226 ? 8.519 3.079 18.588 1.00 92.31 226 ARG A CA 1
ATOM 1827 C C . ARG A 1 226 ? 8.912 2.590 17.201 1.00 92.31 226 ARG A C 1
ATOM 1829 O O . ARG A 1 226 ? 10.029 2.851 16.761 1.00 92.31 226 ARG A O 1
ATOM 1836 N N . LYS A 1 227 ? 7.984 1.955 16.469 1.00 90.56 227 LYS A N 1
ATOM 1837 C CA . LYS A 1 227 ? 8.240 1.509 15.090 1.00 90.56 227 LYS A CA 1
ATOM 1838 C C . LYS A 1 227 ? 8.619 2.695 14.192 1.00 90.56 227 LYS A C 1
ATOM 1840 O O . LYS A 1 227 ? 9.643 2.631 13.520 1.00 90.56 227 LYS A O 1
ATOM 1845 N N . SER A 1 228 ? 7.824 3.766 14.214 1.00 89.81 228 SER A N 1
ATOM 1846 C CA . SER A 1 228 ? 8.054 4.986 13.430 1.00 89.81 228 SER A CA 1
ATOM 1847 C C . SER A 1 228 ? 9.418 5.603 13.737 1.00 89.81 228 SER A C 1
ATOM 1849 O O . SER A 1 228 ? 10.164 5.955 12.825 1.00 89.81 228 SER A O 1
ATOM 1851 N N . PHE A 1 229 ? 9.773 5.709 15.017 1.00 91.06 229 PHE A N 1
ATOM 1852 C CA . PHE A 1 229 ? 11.076 6.207 15.441 1.00 91.06 229 PHE A CA 1
ATOM 1853 C C . PHE A 1 229 ? 12.220 5.355 14.869 1.00 91.06 229 PHE A C 1
ATOM 1855 O O . PHE A 1 229 ? 13.128 5.901 14.239 1.00 91.06 229 PHE A O 1
ATOM 1862 N N . LEU A 1 230 ? 12.141 4.026 15.008 1.00 88.38 230 LEU A N 1
ATOM 1863 C CA . LEU A 1 230 ? 13.148 3.098 14.478 1.00 88.38 230 LEU A CA 1
ATOM 1864 C C . LEU A 1 230 ? 13.260 3.130 12.947 1.00 88.38 230 LEU A C 1
ATOM 1866 O O . LEU A 1 230 ? 14.332 2.867 12.410 1.00 88.38 230 LEU A O 1
ATOM 1870 N N . ASP A 1 231 ? 12.182 3.452 12.235 1.00 85.31 231 ASP A N 1
ATOM 1871 C CA . ASP A 1 231 ? 12.211 3.587 10.776 1.00 85.31 231 ASP A CA 1
ATOM 1872 C C . ASP A 1 231 ? 12.822 4.933 10.329 1.00 85.31 231 ASP A C 1
ATOM 1874 O O . ASP A 1 231 ? 13.538 5.001 9.322 1.00 85.31 231 ASP A O 1
ATOM 1878 N N . LYS A 1 232 ? 12.636 6.003 11.114 1.00 84.81 232 LYS A N 1
ATOM 1879 C CA . LYS A 1 232 ? 13.183 7.338 10.817 1.00 84.81 232 LYS A CA 1
ATOM 1880 C C . LYS A 1 232 ? 14.684 7.450 11.081 1.00 84.81 232 LYS A C 1
ATOM 1882 O O . LYS A 1 232 ? 15.385 8.089 10.294 1.00 84.81 232 LYS A O 1
ATOM 1887 N N . ILE A 1 233 ? 15.220 6.801 12.115 1.00 84.25 233 ILE A N 1
ATOM 1888 C CA . ILE A 1 233 ? 16.653 6.895 12.449 1.00 84.25 233 ILE A CA 1
ATOM 1889 C C . ILE A 1 233 ? 17.563 6.428 11.297 1.00 84.25 233 ILE A C 1
ATOM 1891 O O . ILE A 1 233 ? 17.264 5.444 10.627 1.00 84.25 233 ILE A O 1
ATOM 1895 N N . PRO A 1 234 ? 18.689 7.111 11.025 1.00 75.38 234 PRO A N 1
ATOM 1896 C CA . PRO A 1 234 ? 19.514 6.874 9.833 1.00 75.38 234 PRO A CA 1
ATOM 1897 C C . PRO A 1 234 ? 20.295 5.548 9.851 1.00 75.38 234 PRO A C 1
ATOM 1899 O O . PRO A 1 234 ? 20.967 5.225 8.876 1.00 75.38 234 PRO A O 1
ATOM 1902 N N . PHE A 1 235 ? 20.213 4.774 10.934 1.00 74.62 235 PHE A N 1
ATOM 1903 C CA . PHE A 1 235 ? 20.910 3.500 11.071 1.00 74.62 235 PHE A CA 1
ATOM 1904 C C . PHE A 1 235 ? 20.063 2.339 10.564 1.00 74.62 235 PHE A C 1
ATOM 1906 O O . PHE A 1 235 ? 18.884 2.224 10.894 1.00 74.62 235 PHE A O 1
ATOM 1913 N N . GLN A 1 236 ? 20.686 1.444 9.800 1.00 66.50 236 GLN A N 1
ATOM 1914 C CA . GLN A 1 236 ? 20.067 0.178 9.430 1.00 66.50 236 GLN A CA 1
ATOM 1915 C C . GLN A 1 236 ? 20.214 -0.812 10.587 1.00 66.50 236 GLN A C 1
ATOM 1917 O O . GLN A 1 236 ? 21.321 -1.229 10.924 1.00 66.50 236 GLN A O 1
ATOM 1922 N N . PHE A 1 237 ? 19.089 -1.186 11.191 1.00 70.00 237 PHE A N 1
ATOM 1923 C CA . PHE A 1 237 ? 19.030 -2.284 12.151 1.00 70.00 237 PHE A CA 1
ATOM 1924 C C . PHE A 1 237 ? 18.848 -3.597 11.410 1.00 70.00 237 PHE A C 1
ATOM 1926 O O . PHE A 1 237 ? 18.083 -3.677 10.444 1.00 70.00 237 PHE A O 1
ATOM 1933 N N . HIS A 1 238 ? 19.509 -4.648 11.891 1.00 73.12 238 HIS A N 1
ATOM 1934 C CA . HIS A 1 238 ? 19.136 -5.985 11.466 1.00 73.12 238 HIS A CA 1
ATOM 1935 C C . HIS A 1 238 ? 17.721 -6.291 11.982 1.00 73.12 238 HIS A C 1
ATOM 1937 O O . HIS A 1 238 ? 17.336 -5.834 13.057 1.00 73.12 238 HIS A O 1
ATOM 1943 N N . TYR A 1 239 ? 16.946 -7.086 11.240 1.00 69.50 239 TYR A N 1
ATOM 1944 C CA . TYR A 1 239 ? 15.554 -7.409 11.587 1.00 69.50 239 TYR A CA 1
ATOM 1945 C C . TYR A 1 239 ? 15.402 -7.905 13.039 1.00 69.50 239 TYR A C 1
ATOM 1947 O O . TYR A 1 239 ? 14.540 -7.435 13.773 1.00 69.50 239 TYR A O 1
ATOM 1955 N N . ARG A 1 240 ? 16.321 -8.773 13.485 1.00 78.19 240 ARG A N 1
ATOM 1956 C CA . ARG A 1 240 ? 16.372 -9.281 14.870 1.00 78.19 240 ARG A CA 1
ATOM 1957 C C . ARG A 1 240 ? 16.498 -8.180 15.924 1.00 78.19 240 ARG A C 1
ATOM 1959 O O . ARG A 1 240 ? 15.874 -8.269 16.967 1.00 78.19 240 ARG A O 1
ATOM 1966 N N . ASP A 1 241 ? 17.271 -7.144 15.633 1.00 81.38 241 ASP A N 1
ATOM 1967 C CA . ASP A 1 241 ? 17.535 -6.049 16.567 1.00 81.38 241 ASP A CA 1
ATOM 1968 C C . ASP A 1 241 ? 16.302 -5.171 16.725 1.00 81.38 241 ASP A C 1
ATOM 1970 O O . ASP A 1 241 ? 15.969 -4.716 17.818 1.00 81.38 241 ASP A O 1
ATOM 1974 N N . LYS A 1 242 ? 15.610 -4.949 15.602 1.00 82.06 242 LYS A N 1
ATOM 1975 C CA . LYS A 1 242 ? 14.337 -4.242 15.586 1.00 82.06 242 LYS A CA 1
ATOM 1976 C C . LYS A 1 242 ? 13.307 -5.016 16.405 1.00 82.06 242 LYS A C 1
ATOM 1978 O O . LYS A 1 242 ? 12.630 -4.407 17.222 1.00 82.06 242 LYS A O 1
ATOM 1983 N N . ASP A 1 243 ? 13.234 -6.334 16.240 1.00 83.88 243 ASP A N 1
ATOM 1984 C CA . ASP A 1 243 ? 12.329 -7.183 17.017 1.00 83.88 243 ASP A CA 1
ATOM 1985 C C . ASP A 1 243 ? 12.662 -7.172 18.519 1.00 83.88 243 ASP A C 1
ATOM 1987 O O . ASP A 1 243 ? 11.756 -7.012 19.334 1.00 83.88 243 ASP A O 1
ATOM 1991 N N . GLU A 1 244 ? 13.940 -7.274 18.900 1.00 85.44 244 GLU A N 1
ATOM 1992 C CA . GLU A 1 244 ? 14.379 -7.167 20.302 1.00 85.44 244 GLU A CA 1
ATOM 1993 C C . GLU A 1 244 ? 13.929 -5.846 20.934 1.00 85.44 244 GLU A C 1
ATOM 1995 O O . GLU A 1 244 ? 13.306 -5.858 21.993 1.00 85.44 244 GLU A O 1
ATOM 2000 N N . LEU A 1 245 ? 14.179 -4.718 20.261 1.00 86.75 245 LEU A N 1
ATOM 2001 C CA . LEU A 1 245 ? 13.777 -3.393 20.737 1.00 86.75 245 LEU A CA 1
ATOM 2002 C C . LEU A 1 245 ? 12.253 -3.241 20.806 1.00 86.75 245 LEU A C 1
ATOM 2004 O O . LEU A 1 245 ? 11.728 -2.666 21.756 1.00 86.75 245 LEU A O 1
ATOM 2008 N N . MET A 1 246 ? 11.521 -3.757 19.820 1.00 87.19 246 MET A N 1
ATOM 2009 C CA . MET A 1 246 ? 10.059 -3.655 19.771 1.00 87.19 246 MET A CA 1
ATOM 2010 C C . MET A 1 246 ? 9.354 -4.481 20.856 1.00 87.19 246 MET A C 1
ATOM 2012 O O . MET A 1 246 ? 8.228 -4.140 21.217 1.00 87.19 246 MET A O 1
ATOM 2016 N N . ASN A 1 247 ? 10.002 -5.527 21.375 1.00 86.56 247 ASN A N 1
ATOM 2017 C CA . ASN A 1 247 ? 9.449 -6.424 22.393 1.00 86.56 247 ASN A CA 1
ATOM 2018 C C . ASN A 1 247 ? 9.736 -5.982 23.840 1.00 86.56 247 ASN A C 1
ATOM 2020 O O . ASN A 1 247 ? 9.343 -6.679 24.772 1.00 86.56 247 ASN A O 1
ATOM 2024 N N . ILE A 1 248 ? 10.410 -4.847 24.052 1.00 85.56 248 ILE A N 1
ATOM 2025 C CA . ILE A 1 248 ? 10.651 -4.316 25.400 1.00 85.56 248 ILE A CA 1
ATOM 2026 C C . ILE A 1 248 ? 9.339 -3.749 25.964 1.00 85.56 248 ILE A C 1
ATOM 2028 O O . ILE A 1 248 ? 8.821 -2.731 25.490 1.00 85.56 248 ILE A O 1
ATOM 2032 N N . GLU A 1 249 ? 8.808 -4.410 26.991 1.00 84.00 249 GLU A N 1
ATOM 2033 C CA . GLU A 1 249 ? 7.601 -4.000 27.713 1.00 84.00 249 GLU A CA 1
ATOM 2034 C C . GLU A 1 249 ? 7.941 -3.006 28.832 1.00 84.00 249 GLU A C 1
ATOM 2036 O O . GLU A 1 249 ? 8.212 -3.381 29.968 1.00 84.00 249 GLU A O 1
ATOM 2041 N N . CYS A 1 250 ? 7.922 -1.721 28.499 1.00 85.81 250 CYS A N 1
ATOM 2042 C CA . CYS A 1 250 ? 8.076 -0.604 29.431 1.00 85.81 250 CYS A CA 1
ATOM 2043 C C . CYS A 1 250 ? 7.306 0.618 28.914 1.00 85.81 250 CYS A C 1
ATOM 2045 O O . CYS A 1 250 ? 6.704 0.548 27.836 1.00 85.81 250 CYS A O 1
ATOM 2047 N N . ASP A 1 251 ? 7.294 1.730 29.651 1.00 88.56 251 ASP A N 1
ATOM 2048 C CA . ASP A 1 251 ? 6.785 3.001 29.123 1.00 88.56 251 ASP A CA 1
ATOM 2049 C C . ASP A 1 251 ? 7.728 3.594 28.057 1.00 88.56 251 ASP A C 1
ATOM 2051 O O . ASP A 1 251 ? 8.801 3.065 27.779 1.00 88.56 251 ASP A O 1
ATOM 2055 N N . ASN A 1 252 ? 7.305 4.659 27.379 1.00 86.75 252 ASN A N 1
ATOM 2056 C CA . ASN A 1 252 ? 8.072 5.219 26.264 1.00 86.75 252 ASN A CA 1
ATOM 2057 C C . ASN A 1 252 ? 9.381 5.901 26.677 1.00 86.75 252 ASN A C 1
ATOM 2059 O O . ASN A 1 252 ? 10.307 5.931 25.865 1.00 86.75 252 ASN A O 1
ATOM 2063 N N . ASP A 1 253 ? 9.458 6.440 27.891 1.00 85.62 253 ASP A N 1
ATOM 2064 C CA . ASP A 1 253 ? 10.642 7.160 28.351 1.00 85.62 253 ASP A CA 1
ATOM 2065 C C . ASP A 1 253 ? 11.711 6.133 28.767 1.00 85.62 253 ASP A C 1
ATOM 2067 O O . ASP A 1 253 ? 12.846 6.182 28.289 1.00 85.62 253 ASP A O 1
ATOM 2071 N N . GLU A 1 254 ? 11.313 5.097 29.513 1.00 88.50 254 GLU A N 1
ATOM 2072 C CA . GLU A 1 254 ? 12.160 3.943 29.832 1.00 88.50 254 GLU A CA 1
ATOM 2073 C C . GLU A 1 254 ? 12.560 3.162 28.567 1.00 88.50 254 GLU A C 1
ATOM 2075 O O . GLU A 1 254 ? 13.686 2.667 28.446 1.00 88.50 254 GLU A O 1
ATOM 2080 N N . TRP A 1 255 ? 11.666 3.052 27.582 1.00 92.81 255 TRP A N 1
ATOM 2081 C CA . TRP A 1 255 ? 11.983 2.417 26.302 1.00 92.81 255 TRP A CA 1
ATOM 2082 C C . TRP A 1 255 ? 13.091 3.163 25.557 1.00 92.81 255 TRP A C 1
ATOM 2084 O O . TRP A 1 255 ? 13.997 2.535 25.003 1.00 92.81 255 TRP A O 1
ATOM 2094 N N . LEU A 1 256 ? 13.046 4.496 25.559 1.00 88.94 256 LEU A N 1
ATOM 2095 C CA . LEU A 1 256 ? 14.038 5.336 24.896 1.00 88.94 256 LEU A CA 1
ATOM 2096 C C . LEU A 1 256 ? 15.421 5.216 25.560 1.00 88.94 256 LEU A C 1
ATOM 2098 O O . LEU A 1 256 ? 16.433 5.125 24.859 1.00 88.94 256 LEU A O 1
ATOM 2102 N N . ASP A 1 257 ? 15.470 5.121 26.889 1.00 87.75 257 ASP A N 1
ATOM 2103 C CA . ASP A 1 257 ? 16.709 4.871 27.636 1.00 87.75 257 ASP A CA 1
ATOM 2104 C C . ASP A 1 257 ? 17.295 3.478 27.350 1.00 87.75 257 ASP A C 1
ATOM 2106 O O . ASP A 1 257 ? 18.510 3.321 27.148 1.00 87.75 257 ASP A O 1
ATOM 2110 N N . ASN A 1 258 ? 16.436 2.459 27.251 1.00 87.12 258 ASN A N 1
ATOM 2111 C CA . ASN A 1 258 ? 16.838 1.117 26.826 1.00 87.12 258 ASN A CA 1
ATOM 2112 C C . ASN A 1 258 ? 17.371 1.117 25.389 1.00 87.12 258 ASN A C 1
ATOM 2114 O O . ASN A 1 258 ? 18.402 0.498 25.111 1.00 87.12 258 ASN A O 1
ATOM 2118 N N . PHE A 1 259 ? 16.728 1.860 24.484 1.00 88.81 259 PHE A N 1
ATOM 2119 C CA . PHE A 1 259 ? 17.214 2.057 23.121 1.00 88.81 259 PHE A CA 1
ATOM 2120 C C . PHE A 1 259 ? 18.612 2.693 23.108 1.00 88.81 259 PHE A C 1
ATOM 2122 O O . PHE A 1 259 ? 19.492 2.202 22.399 1.00 88.81 259 PHE A O 1
ATOM 2129 N N . TYR A 1 260 ? 18.862 3.734 23.909 1.00 87.69 260 TYR A N 1
ATOM 2130 C CA . TYR A 1 260 ? 20.190 4.354 24.006 1.00 87.69 260 TYR A CA 1
ATOM 2131 C C . TYR A 1 260 ? 21.255 3.378 24.498 1.00 87.69 260 TYR A C 1
ATOM 2133 O O . TYR A 1 260 ? 22.338 3.304 23.909 1.00 87.69 260 TYR A O 1
ATOM 2141 N N . SER A 1 261 ? 20.934 2.601 25.530 1.00 84.94 261 SER A N 1
ATOM 2142 C CA . SER A 1 261 ? 21.830 1.587 26.093 1.00 84.94 261 SER A CA 1
ATOM 2143 C C . SER A 1 261 ? 22.153 0.495 25.067 1.00 84.94 261 SER A C 1
ATOM 2145 O O . SER A 1 261 ? 23.324 0.175 24.834 1.00 84.94 261 SER A O 1
ATOM 2147 N N . TYR A 1 262 ? 21.128 -0.016 24.374 1.00 84.69 262 TYR A N 1
ATOM 2148 C CA . TYR A 1 262 ? 21.280 -0.982 23.287 1.00 84.69 262 TYR A CA 1
ATOM 2149 C C . TYR A 1 262 ? 22.179 -0.426 22.180 1.00 84.69 262 TYR A C 1
ATOM 2151 O O . TYR A 1 262 ? 23.164 -1.054 21.784 1.00 84.69 262 TYR A O 1
ATOM 2159 N N . PHE A 1 263 ? 21.894 0.793 21.726 1.00 81.50 263 PHE A N 1
ATOM 2160 C CA . PHE A 1 263 ? 22.605 1.423 20.625 1.00 81.50 263 PHE A CA 1
ATOM 2161 C C . PHE A 1 263 ? 24.090 1.661 20.934 1.00 81.50 263 PHE A C 1
ATOM 2163 O O . PHE A 1 263 ? 24.956 1.349 20.112 1.00 81.50 263 PHE A O 1
ATOM 2170 N N . GLN A 1 264 ? 24.402 2.167 22.132 1.00 80.38 264 GLN A N 1
ATOM 2171 C CA . GLN A 1 264 ? 25.781 2.393 22.573 1.00 80.38 264 GLN A CA 1
ATOM 2172 C C . GLN A 1 264 ? 26.573 1.087 22.666 1.00 80.38 264 GLN A C 1
ATOM 2174 O O . GLN A 1 264 ? 27.705 1.032 22.179 1.00 80.38 264 GLN A O 1
ATOM 2179 N N . SER A 1 265 ? 25.974 0.039 23.242 1.00 80.69 265 SER A N 1
ATOM 2180 C CA . SER A 1 265 ? 26.630 -1.266 23.391 1.00 80.69 265 SER A CA 1
ATOM 2181 C C . SER A 1 265 ? 26.952 -1.917 22.045 1.00 80.69 265 SER A C 1
ATOM 2183 O O . SER A 1 265 ? 27.999 -2.543 21.887 1.00 80.69 265 SER A O 1
ATOM 2185 N N . LYS A 1 266 ? 26.074 -1.737 21.053 1.00 79.19 266 LYS A N 1
ATOM 2186 C CA . LYS A 1 266 ? 26.180 -2.418 19.766 1.00 79.19 266 LYS A CA 1
ATOM 2187 C C . LYS A 1 266 ? 27.095 -1.714 18.773 1.00 79.19 266 LYS A C 1
ATOM 2189 O O . LYS A 1 266 ? 27.882 -2.372 18.097 1.00 79.19 266 LYS A O 1
ATOM 2194 N N . PHE A 1 267 ? 26.995 -0.390 18.674 1.00 73.94 267 PHE A N 1
ATOM 2195 C CA . PHE A 1 267 ? 27.709 0.385 17.655 1.00 73.94 267 PHE A CA 1
ATOM 2196 C C . PHE A 1 267 ? 28.974 1.078 18.179 1.00 73.94 267 PHE A C 1
ATOM 2198 O O . PHE A 1 267 ? 29.706 1.663 17.385 1.00 73.94 267 PHE A O 1
ATOM 2205 N N . TRP A 1 268 ? 29.268 0.998 19.484 1.00 69.25 268 TRP A N 1
ATOM 2206 C CA . TRP A 1 268 ? 30.491 1.540 20.105 1.00 69.25 268 TRP A CA 1
ATOM 2207 C C . TRP A 1 268 ? 30.712 3.042 19.820 1.00 69.25 268 TRP A C 1
ATOM 2209 O O . TRP A 1 268 ? 31.843 3.536 19.800 1.00 69.25 268 TRP A O 1
ATOM 2219 N N . ILE A 1 269 ? 29.633 3.799 19.582 1.00 68.25 269 ILE A N 1
ATOM 2220 C CA . ILE A 1 269 ? 29.700 5.218 19.210 1.00 68.25 269 ILE A CA 1
ATOM 2221 C C . ILE A 1 269 ? 29.915 6.062 20.469 1.00 68.25 269 ILE A C 1
ATOM 2223 O O . ILE A 1 269 ? 28.989 6.341 21.227 1.00 68.25 269 ILE A O 1
ATOM 2227 N N . LYS A 1 270 ? 31.157 6.520 20.659 1.00 56.28 270 LYS A N 1
ATOM 2228 C CA . LYS A 1 270 ? 31.627 7.214 21.872 1.0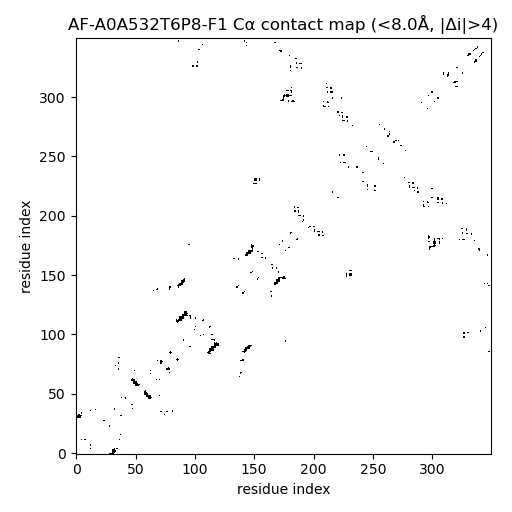0 56.28 270 LYS A CA 1
ATOM 2229 C C . LYS A 1 270 ? 31.032 8.618 22.109 1.00 56.28 270 LYS A C 1
ATOM 2231 O O . LYS A 1 270 ? 31.359 9.233 23.109 1.00 56.28 270 LYS A O 1
ATOM 2236 N N . ASN A 1 271 ? 30.167 9.113 21.218 1.00 61.72 271 ASN A N 1
ATOM 2237 C CA . ASN A 1 271 ? 29.510 10.430 21.288 1.00 61.72 271 ASN A CA 1
ATOM 2238 C C . ASN A 1 271 ? 28.084 10.373 20.707 1.00 61.72 271 ASN A C 1
ATOM 2240 O O . ASN A 1 271 ? 27.700 11.202 19.876 1.00 61.72 271 ASN A O 1
ATOM 2244 N N . PHE A 1 272 ? 27.311 9.349 21.072 1.00 67.38 272 PHE A N 1
ATOM 2245 C CA . PHE A 1 272 ? 25.926 9.239 20.626 1.00 67.38 272 PHE A CA 1
ATOM 2246 C C . PHE A 1 272 ? 25.110 10.426 21.166 1.00 67.38 272 PHE A C 1
ATOM 2248 O O . PHE A 1 272 ? 24.865 10.524 22.366 1.00 67.38 272 PHE A O 1
ATOM 2255 N N . LYS A 1 273 ? 24.734 11.362 20.284 1.00 69.06 273 LYS A N 1
ATOM 2256 C CA . LYS A 1 273 ? 23.977 12.571 20.644 1.00 69.06 273 LYS A CA 1
ATOM 2257 C C . LYS A 1 273 ? 22.522 12.215 20.957 1.00 69.06 273 LYS A C 1
ATOM 2259 O O . LYS A 1 273 ? 21.658 12.369 20.096 1.00 69.06 273 LYS A O 1
ATOM 2264 N N . THR A 1 274 ? 22.265 11.753 22.178 1.00 78.19 274 THR A N 1
ATOM 2265 C CA . THR A 1 274 ? 20.928 11.385 22.678 1.00 78.19 274 THR A CA 1
ATOM 2266 C C . THR A 1 274 ? 19.906 12.505 22.489 1.00 78.19 274 THR A C 1
ATOM 2268 O O . THR A 1 274 ? 18.767 12.226 22.146 1.00 78.19 274 THR A O 1
ATOM 2271 N N . GLU A 1 275 ? 20.317 13.772 22.587 1.00 82.31 275 GLU A N 1
ATOM 2272 C CA . GLU A 1 275 ? 19.423 14.927 22.425 1.00 82.31 275 GLU A CA 1
ATOM 2273 C C . GLU A 1 275 ? 18.686 14.953 21.071 1.00 82.31 275 GLU A C 1
ATOM 2275 O O . GLU A 1 275 ? 17.492 15.242 21.024 1.00 82.31 275 GLU A O 1
ATOM 2280 N N . ASN A 1 276 ? 19.361 14.612 19.967 1.00 83.81 276 ASN A N 1
ATOM 2281 C CA . ASN A 1 276 ? 18.734 14.614 18.640 1.00 83.81 276 ASN A CA 1
ATOM 2282 C C . ASN A 1 276 ? 17.696 13.492 18.502 1.00 83.81 276 ASN A C 1
ATOM 2284 O O . ASN A 1 276 ? 16.635 13.696 17.917 1.00 83.81 276 ASN A O 1
ATOM 2288 N N . TYR A 1 277 ? 17.998 12.314 19.048 1.00 86.25 277 TYR A N 1
ATOM 2289 C CA . TYR A 1 277 ? 17.083 11.175 19.029 1.00 86.25 277 TYR A CA 1
ATOM 2290 C C . TYR A 1 277 ? 15.906 11.387 19.977 1.00 86.25 277 TYR A C 1
ATOM 2292 O O . TYR A 1 277 ? 14.785 11.053 19.615 1.00 86.25 277 TYR A O 1
ATOM 2300 N N . GLY A 1 278 ? 16.134 12.026 21.126 1.00 88.19 278 GLY A N 1
ATOM 2301 C CA . GLY A 1 278 ? 15.075 12.433 22.042 1.00 88.19 278 GLY A CA 1
ATOM 2302 C C . GLY A 1 278 ? 14.106 13.411 21.388 1.00 88.19 278 GLY A C 1
ATOM 2303 O O . GLY A 1 278 ? 12.902 13.184 21.432 1.00 88.19 278 GLY A O 1
ATOM 2304 N N . LYS A 1 279 ? 14.616 14.433 20.684 1.00 90.12 279 LYS A N 1
ATOM 2305 C CA . LYS A 1 279 ? 13.775 15.355 19.898 1.00 90.12 279 LYS A CA 1
ATOM 2306 C C . LYS A 1 279 ? 12.963 14.619 18.832 1.00 90.12 279 LYS A C 1
ATOM 2308 O O . LYS A 1 279 ? 11.754 14.802 18.770 1.00 90.12 279 LYS A O 1
ATOM 2313 N N . LEU A 1 280 ? 13.594 13.737 18.054 1.00 89.75 280 LEU A N 1
ATOM 2314 C CA . LEU A 1 280 ? 12.906 12.941 17.028 1.00 89.75 280 LEU A CA 1
ATOM 2315 C C . LEU A 1 280 ? 11.816 12.025 17.615 1.00 89.75 280 LEU A C 1
ATOM 2317 O O . LEU A 1 280 ? 10.753 11.837 17.011 1.00 89.75 280 LEU A O 1
ATOM 2321 N N . PHE A 1 281 ? 12.085 11.420 18.773 1.00 92.00 281 PHE A N 1
ATOM 2322 C CA . PHE A 1 281 ? 11.133 10.562 19.467 1.00 92.00 281 PHE A CA 1
ATOM 2323 C C . PHE A 1 281 ? 9.939 11.372 19.983 1.00 92.00 281 PHE A C 1
ATOM 2325 O O . PHE A 1 281 ? 8.797 10.999 19.721 1.00 92.00 281 PHE A O 1
ATOM 2332 N N . GLU A 1 282 ? 10.187 12.525 20.604 1.00 92.81 282 GLU A N 1
ATOM 2333 C CA . GLU A 1 282 ? 9.142 13.442 21.070 1.00 92.81 282 GLU A CA 1
ATOM 2334 C C . GLU A 1 282 ? 8.311 14.023 19.917 1.00 92.81 282 GLU A C 1
ATOM 2336 O O . GLU A 1 282 ? 7.086 14.054 19.990 1.00 92.81 282 GLU A O 1
ATOM 2341 N N . GLU A 1 283 ? 8.928 14.404 18.798 1.00 92.69 283 GLU A N 1
ATOM 2342 C CA . GLU A 1 283 ? 8.208 14.802 17.579 1.00 92.69 283 GLU A CA 1
ATOM 2343 C C . GLU A 1 283 ? 7.287 13.680 17.073 1.00 92.69 283 GLU A C 1
ATOM 2345 O O . GLU A 1 283 ? 6.136 13.922 16.703 1.00 92.69 283 GLU A O 1
ATOM 2350 N N . THR A 1 284 ? 7.771 12.435 17.094 1.00 91.06 284 THR A N 1
ATOM 2351 C CA . THR A 1 284 ? 6.991 11.261 16.680 1.00 91.06 284 THR A CA 1
ATOM 2352 C C . THR A 1 284 ? 5.831 10.986 17.640 1.00 91.06 284 THR A C 1
ATOM 2354 O O . THR A 1 284 ? 4.711 10.728 17.194 1.00 91.06 284 THR A O 1
ATOM 2357 N N . LYS A 1 285 ? 6.074 11.080 18.948 1.00 93.00 285 LYS A N 1
ATOM 2358 C CA . LYS A 1 285 ? 5.070 10.934 20.008 1.00 93.00 285 LYS A CA 1
ATOM 2359 C C . LYS A 1 285 ? 3.975 11.990 19.872 1.00 93.00 285 LYS A C 1
ATOM 2361 O O . LYS A 1 285 ? 2.801 11.634 19.770 1.00 93.00 285 LYS A O 1
ATOM 2366 N N . ASN A 1 286 ? 4.360 13.258 19.732 1.00 93.12 286 ASN A N 1
ATOM 2367 C CA . ASN A 1 286 ? 3.439 14.376 19.528 1.00 93.12 286 ASN A CA 1
ATOM 2368 C C . ASN A 1 286 ? 2.585 14.199 18.268 1.00 93.12 286 ASN A C 1
ATOM 2370 O O . ASN A 1 286 ? 1.375 14.421 18.314 1.00 93.12 286 ASN A O 1
ATOM 2374 N N . PHE A 1 287 ? 3.176 13.751 17.154 1.00 93.44 287 PHE A N 1
ATOM 2375 C CA . PHE A 1 287 ? 2.426 13.472 15.928 1.00 93.44 287 PHE A CA 1
ATOM 2376 C C . PHE A 1 287 ? 1.330 12.424 16.160 1.00 93.44 287 PHE A C 1
ATOM 2378 O O . PHE A 1 287 ? 0.165 12.690 15.881 1.00 93.44 287 PHE A O 1
ATOM 2385 N N . TYR A 1 288 ? 1.678 11.259 16.712 1.00 92.81 288 TYR A N 1
ATOM 2386 C CA . TYR A 1 288 ? 0.736 10.147 16.870 1.00 92.81 288 TYR A CA 1
ATOM 2387 C C . TYR A 1 288 ? -0.339 10.386 17.933 1.00 92.81 288 TYR A C 1
ATOM 2389 O O . TYR A 1 288 ? -1.477 9.942 17.766 1.00 92.81 288 TYR A O 1
ATOM 2397 N N . GLN A 1 289 ? -0.006 11.111 18.999 1.00 91.06 289 GLN A N 1
ATOM 2398 C CA . GLN A 1 289 ? -0.953 11.457 20.060 1.00 91.06 289 GLN A CA 1
ATOM 2399 C C . GLN A 1 289 ? -1.927 12.572 19.648 1.00 91.06 289 GLN A C 1
ATOM 2401 O O . GLN A 1 289 ? -3.043 12.619 20.162 1.00 91.06 289 GLN A O 1
ATOM 2406 N N . SER A 1 290 ? -1.544 13.435 18.700 1.00 92.50 290 SER A N 1
ATOM 2407 C CA . SER A 1 290 ? -2.381 14.543 18.208 1.00 92.50 290 SER A CA 1
ATOM 2408 C C . SER A 1 290 ? -3.227 14.203 16.973 1.00 92.50 290 SER A C 1
ATOM 2410 O O . SER A 1 290 ? -3.938 15.070 16.461 1.00 92.50 290 SER A O 1
ATOM 2412 N N . VAL A 1 291 ? -3.186 12.956 16.483 1.00 93.62 291 VAL A N 1
ATOM 2413 C CA . VAL A 1 291 ? -3.968 12.539 15.310 1.00 93.62 291 VAL A CA 1
ATOM 2414 C C . VAL A 1 291 ? -5.467 12.680 15.575 1.00 93.62 291 VAL A C 1
ATOM 2416 O O . VAL A 1 291 ? -6.026 12.015 16.448 1.00 93.62 291 VAL A O 1
ATOM 2419 N N . ASP A 1 292 ? -6.129 13.485 14.741 1.00 93.81 292 ASP A N 1
ATOM 2420 C CA . ASP A 1 292 ? -7.583 13.640 14.747 1.00 93.81 292 ASP A CA 1
ATOM 2421 C C . ASP A 1 292 ? -8.295 12.288 14.569 1.00 93.81 292 ASP A C 1
ATOM 2423 O O . ASP A 1 292 ? -7.951 11.489 13.688 1.00 93.81 292 ASP A O 1
ATOM 2427 N N . LYS A 1 293 ? -9.329 12.043 15.381 1.00 93.12 293 LYS A N 1
ATOM 2428 C CA . LYS A 1 293 ? -10.072 10.776 15.384 1.00 93.12 293 LYS A CA 1
ATOM 2429 C C . LYS A 1 293 ? -10.650 10.395 14.019 1.00 93.12 293 LYS A C 1
ATOM 2431 O O . LYS A 1 293 ? -10.668 9.215 13.676 1.00 93.12 293 LYS A O 1
ATOM 2436 N N . GLN A 1 294 ? -11.033 11.365 13.187 1.00 93.44 294 GLN A N 1
ATOM 2437 C CA . GLN A 1 294 ? -11.536 11.122 11.831 1.00 93.44 294 GLN A CA 1
ATOM 2438 C C . GLN A 1 294 ? -10.453 10.603 10.874 1.00 93.44 294 GLN A C 1
ATOM 2440 O O . GLN A 1 294 ? -10.779 10.034 9.833 1.00 93.44 294 GLN A O 1
ATOM 2445 N N . LYS A 1 295 ? -9.170 10.789 11.206 1.00 94.75 295 LYS A N 1
ATOM 2446 C CA . LYS A 1 295 ? -8.021 10.360 10.392 1.00 94.75 295 LYS A CA 1
ATOM 2447 C C . LYS A 1 295 ? -7.304 9.134 10.950 1.00 94.75 295 LYS A C 1
ATOM 2449 O O . LYS A 1 295 ? -6.529 8.518 10.219 1.00 94.75 295 LYS A O 1
ATOM 2454 N N . LYS A 1 296 ? -7.570 8.737 12.199 1.00 94.88 296 LYS A N 1
ATOM 2455 C CA . LYS A 1 296 ? -6.901 7.595 12.844 1.00 94.88 296 LYS A CA 1
ATOM 2456 C C . LYS A 1 296 ? -6.991 6.302 12.032 1.00 94.88 296 LYS A C 1
ATOM 2458 O O . LYS A 1 296 ? -5.989 5.603 11.894 1.00 94.88 296 LYS A O 1
ATOM 2463 N N . TRP A 1 297 ? -8.140 6.032 11.413 1.00 95.50 297 TRP A N 1
ATOM 2464 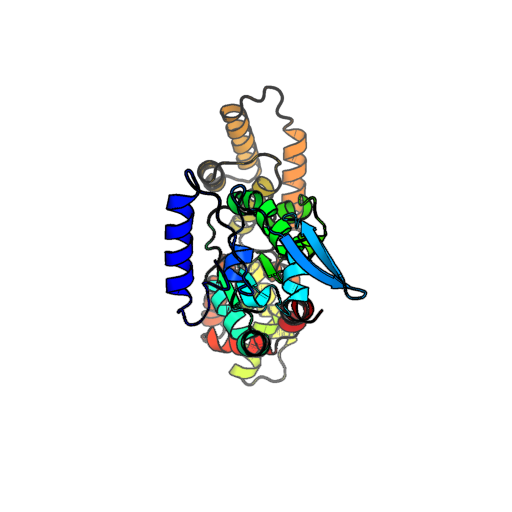C CA . TRP A 1 297 ? -8.333 4.859 10.555 1.00 95.50 297 TRP A CA 1
ATOM 2465 C C . TRP A 1 297 ? -7.407 4.822 9.332 1.00 95.50 297 TRP A C 1
ATOM 2467 O O . TRP A 1 297 ? -7.208 3.746 8.789 1.00 95.50 297 TRP A O 1
ATOM 2477 N N . LYS A 1 298 ? -6.841 5.956 8.889 1.00 95.50 298 LYS A N 1
ATOM 2478 C CA . LYS A 1 298 ? -5.868 6.010 7.783 1.00 95.50 298 LYS A CA 1
ATOM 2479 C C . LYS A 1 298 ? -4.430 5.807 8.253 1.00 95.50 298 LYS A C 1
ATOM 2481 O O . LYS A 1 298 ? -3.610 5.339 7.477 1.00 95.50 298 LYS A O 1
ATOM 2486 N N . ILE A 1 299 ? -4.119 6.219 9.483 1.00 94.94 299 ILE A N 1
ATOM 2487 C CA . ILE A 1 299 ? -2.742 6.412 9.968 1.00 94.94 299 ILE A CA 1
ATOM 2488 C C . ILE A 1 299 ? -2.252 5.233 10.817 1.00 94.94 299 ILE A C 1
ATOM 2490 O O . ILE A 1 299 ? -1.064 4.905 10.795 1.00 94.94 299 ILE A O 1
ATOM 2494 N N . PHE A 1 300 ? -3.150 4.589 11.564 1.00 95.38 300 PHE A N 1
ATOM 2495 C CA . PHE A 1 300 ? -2.817 3.461 12.435 1.00 95.38 300 PHE A CA 1
ATOM 2496 C C . PHE A 1 300 ? -2.956 2.111 11.706 1.00 95.38 300 PHE A C 1
ATOM 2498 O O . PHE A 1 300 ? -3.720 2.029 10.749 1.00 95.38 300 PHE A O 1
ATOM 2505 N N . PRO A 1 301 ? -2.256 1.039 12.131 1.00 94.75 301 PRO A N 1
ATOM 2506 C CA . PRO A 1 301 ? -2.268 -0.258 11.439 1.00 94.75 301 PRO A CA 1
ATOM 2507 C C . PRO A 1 301 ? -3.661 -0.896 11.3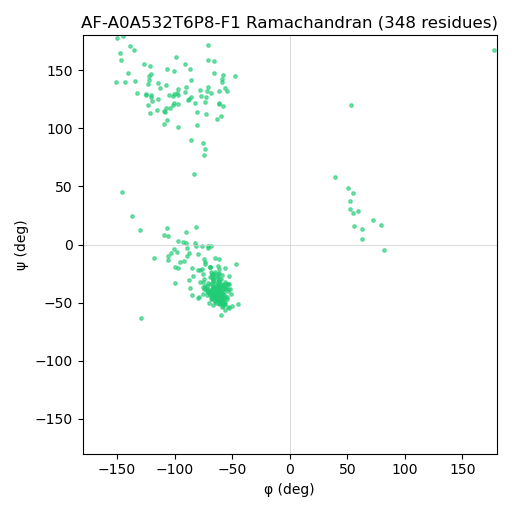26 1.00 94.75 301 PRO A C 1
ATOM 2509 O O . PRO A 1 301 ? -4.228 -1.376 12.316 1.00 94.75 301 PRO A O 1
ATOM 2512 N N . GLY A 1 302 ? -4.201 -0.943 10.106 1.00 94.12 302 GLY A N 1
ATOM 2513 C CA . GLY A 1 302 ? -5.502 -1.532 9.797 1.00 94.12 302 GLY A CA 1
ATOM 2514 C C . GLY A 1 302 ? -5.594 -3.016 10.154 1.00 94.12 302 GLY A C 1
ATOM 2515 O O . GLY A 1 302 ? -6.631 -3.460 10.641 1.00 94.12 302 GLY A O 1
ATOM 2516 N N . LYS A 1 303 ? -4.511 -3.787 10.031 1.00 93.19 303 LYS A N 1
ATOM 2517 C CA . LYS A 1 303 ? -4.456 -5.212 10.396 1.00 93.19 303 LYS A CA 1
ATOM 2518 C C . LYS A 1 303 ? -4.702 -5.470 11.877 1.00 93.19 303 LYS A C 1
ATOM 2520 O O . LYS A 1 303 ? -5.165 -6.551 12.232 1.00 93.19 303 LYS A O 1
ATOM 2525 N N . ASN A 1 304 ? -4.398 -4.491 12.731 1.00 93.69 304 ASN A N 1
ATOM 2526 C CA . ASN A 1 304 ? -4.669 -4.555 14.163 1.00 93.69 304 ASN A CA 1
ATOM 2527 C C . ASN A 1 304 ? -6.082 -4.061 14.492 1.00 93.69 304 ASN A C 1
ATOM 2529 O O . ASN A 1 304 ? -6.739 -4.643 15.348 1.00 93.69 304 ASN A O 1
ATOM 2533 N N . ILE A 1 305 ? -6.559 -3.027 13.797 1.00 95.25 305 ILE A N 1
ATOM 2534 C CA . ILE A 1 305 ? -7.856 -2.394 14.077 1.00 95.25 305 ILE A CA 1
ATOM 2535 C C . ILE A 1 305 ? -9.022 -3.202 13.495 1.00 95.25 305 ILE A C 1
ATOM 2537 O O . ILE A 1 305 ? -10.013 -3.430 14.182 1.00 95.25 305 ILE A O 1
ATOM 2541 N N . ARG A 1 306 ? -8.914 -3.655 12.241 1.00 95.12 306 ARG A N 1
ATOM 2542 C CA . ARG A 1 306 ? -9.979 -4.343 11.494 1.00 95.12 306 ARG A CA 1
ATOM 2543 C C . ARG A 1 306 ? -10.625 -5.513 12.246 1.00 95.12 306 ARG A C 1
ATOM 2545 O O . ARG A 1 306 ? -11.851 -5.499 12.338 1.00 95.12 306 ARG A O 1
ATOM 2552 N N . PRO A 1 307 ? -9.883 -6.512 12.775 1.00 94.25 307 PRO A N 1
ATOM 2553 C CA . PRO A 1 307 ? -10.516 -7.641 13.459 1.00 94.25 307 PRO A CA 1
ATOM 2554 C C . PRO A 1 307 ? -11.324 -7.193 14.685 1.00 94.25 307 PRO A C 1
ATOM 2556 O O . PRO A 1 307 ? -12.473 -7.597 14.831 1.00 94.25 307 PRO A O 1
ATOM 2559 N N . LEU A 1 308 ? -10.763 -6.290 15.496 1.00 94.00 308 LEU A N 1
ATOM 2560 C CA . LEU A 1 308 ? -11.408 -5.760 16.702 1.00 94.00 308 LEU A CA 1
ATOM 2561 C C . LEU A 1 308 ? -12.639 -4.910 16.365 1.00 94.00 308 LEU A C 1
ATOM 2563 O O . LEU A 1 308 ? -13.655 -4.973 17.053 1.00 94.00 308 LEU A O 1
ATOM 2567 N N . LEU A 1 309 ? -12.573 -4.133 15.280 1.00 93.44 309 LEU A N 1
ATOM 2568 C CA . LEU A 1 309 ? -13.702 -3.330 14.816 1.00 93.44 309 LEU A CA 1
ATOM 2569 C C . LEU A 1 309 ? -14.849 -4.220 14.353 1.00 93.44 309 LEU A C 1
ATOM 2571 O O . LEU A 1 309 ? -15.998 -3.969 14.705 1.00 93.44 309 LEU A O 1
ATOM 2575 N N . PHE A 1 310 ? -14.547 -5.260 13.581 1.00 93.06 310 PHE A N 1
ATOM 2576 C CA . PHE A 1 310 ? -15.566 -6.162 13.053 1.00 93.06 310 PHE A CA 1
ATOM 2577 C C . PHE A 1 310 ? -16.222 -6.970 14.172 1.00 93.06 310 PHE A C 1
ATOM 2579 O O . PHE A 1 310 ? -17.438 -7.145 14.157 1.00 93.06 310 PHE A O 1
ATOM 2586 N N . GLU A 1 311 ? -15.449 -7.405 15.167 1.00 92.88 311 GLU A N 1
ATOM 2587 C CA . GLU A 1 311 ? -15.972 -8.046 16.374 1.00 92.88 311 GLU A CA 1
ATOM 2588 C C . GLU A 1 311 ? -16.899 -7.103 17.152 1.00 92.88 311 GLU A C 1
ATOM 2590 O O . GLU A 1 311 ? -18.059 -7.436 17.391 1.00 92.88 311 GLU A O 1
ATOM 2595 N N . LYS A 1 312 ? -16.454 -5.873 17.427 1.00 90.62 312 LYS A N 1
ATOM 2596 C CA . LYS A 1 312 ? -17.257 -4.865 18.134 1.00 90.62 312 LYS A CA 1
ATOM 2597 C C . LYS A 1 312 ? -18.545 -4.498 17.395 1.00 90.62 312 LYS A C 1
ATOM 2599 O O . LYS A 1 312 ? -19.602 -4.362 18.016 1.00 90.62 312 LYS A O 1
ATOM 2604 N N . LEU A 1 313 ? -18.490 -4.341 16.070 1.00 87.56 313 LEU A N 1
ATOM 2605 C CA . LEU A 1 313 ? -19.676 -4.080 15.248 1.00 87.56 313 LEU A CA 1
ATOM 2606 C C . LEU A 1 313 ? -20.625 -5.282 15.244 1.00 87.56 313 LEU A C 1
ATOM 2608 O O . LEU A 1 313 ? -21.839 -5.093 15.329 1.00 87.56 313 LEU A O 1
ATOM 2612 N N . LYS A 1 314 ? -20.094 -6.508 15.227 1.00 89.19 314 LYS A N 1
ATOM 2613 C CA . LYS A 1 314 ? -20.894 -7.729 15.350 1.00 89.19 314 LYS A CA 1
ATOM 2614 C C . LYS A 1 314 ? -21.596 -7.820 16.700 1.00 89.19 314 LYS A C 1
ATOM 2616 O O . LYS A 1 314 ? -22.769 -8.173 16.731 1.00 89.19 314 LYS A O 1
ATOM 2621 N N . GLU A 1 315 ? -20.941 -7.469 17.798 1.00 89.25 315 GLU A N 1
ATOM 2622 C CA . GLU A 1 315 ? -21.570 -7.447 19.125 1.00 89.25 315 GLU A CA 1
ATOM 2623 C C . GLU A 1 315 ? -22.637 -6.353 19.243 1.00 89.25 315 GLU A C 1
ATOM 2625 O O . GLU A 1 315 ? -23.737 -6.599 19.741 1.00 89.25 315 GLU A O 1
ATOM 2630 N N . THR A 1 316 ? -22.333 -5.155 18.740 1.00 85.00 316 THR A N 1
ATOM 2631 C CA . THR A 1 316 ? -23.194 -3.973 18.892 1.00 85.00 316 THR A CA 1
ATOM 2632 C C . THR A 1 316 ? -24.419 -4.029 17.981 1.00 85.00 316 THR A C 1
ATOM 2634 O O . THR A 1 316 ? -25.525 -3.692 18.402 1.00 85.00 316 THR A O 1
ATOM 2637 N N . LEU A 1 317 ? -24.234 -4.447 16.726 1.00 81.00 317 LEU A N 1
ATOM 2638 C CA . LEU A 1 317 ? -25.274 -4.421 15.693 1.00 81.00 317 LEU A CA 1
ATOM 2639 C C . LEU A 1 317 ? -25.836 -5.810 15.368 1.00 81.00 317 LEU A C 1
ATOM 2641 O O . LEU A 1 317 ? -26.844 -5.896 14.675 1.00 81.00 317 LEU A O 1
ATOM 2645 N N . LYS A 1 318 ? -25.223 -6.895 15.866 1.00 83.25 318 LYS A N 1
ATOM 2646 C CA . LYS A 1 318 ? -25.564 -8.290 15.518 1.00 83.25 318 LYS A CA 1
ATOM 2647 C C . LYS A 1 318 ? -25.424 -8.600 14.022 1.00 83.25 318 LYS A C 1
ATOM 2649 O O . LYS A 1 318 ? -26.107 -9.480 13.505 1.00 83.25 318 LYS A O 1
ATOM 2654 N N . ILE A 1 319 ? -24.519 -7.902 13.336 1.00 80.81 319 ILE A N 1
ATOM 2655 C CA . ILE A 1 319 ? -24.265 -8.042 11.894 1.00 80.81 319 ILE A CA 1
ATOM 2656 C C . ILE A 1 319 ? -22.872 -8.627 11.678 1.00 80.81 319 ILE A C 1
ATOM 2658 O O . ILE A 1 319 ? -21.902 -8.182 12.285 1.00 80.81 319 ILE A O 1
ATOM 2662 N N . SER A 1 320 ? -22.762 -9.604 10.781 1.00 85.25 320 SER A N 1
ATOM 2663 C CA . SER A 1 320 ? -21.468 -10.042 10.258 1.00 85.25 320 SER A CA 1
ATOM 2664 C C . SER A 1 320 ? -21.154 -9.243 9.002 1.00 85.25 320 SER A C 1
ATOM 2666 O O . SER A 1 320 ? -22.005 -9.155 8.123 1.00 85.25 320 SER A O 1
ATOM 2668 N N . ILE A 1 321 ? -19.949 -8.687 8.908 1.00 85.94 321 ILE A N 1
ATOM 2669 C CA . ILE A 1 321 ? -19.506 -7.927 7.736 1.00 85.94 321 ILE A CA 1
ATOM 2670 C C . ILE A 1 321 ? -18.687 -8.869 6.839 1.00 85.94 321 ILE A C 1
ATOM 2672 O O . ILE A 1 321 ? -17.539 -9.167 7.182 1.00 85.94 321 ILE A O 1
ATOM 2676 N N . PRO A 1 322 ? -19.255 -9.406 5.741 1.00 88.25 322 PRO A N 1
ATOM 2677 C CA . PRO A 1 322 ? -18.507 -10.241 4.812 1.00 88.25 322 PRO A CA 1
ATOM 2678 C C . PRO A 1 322 ? -17.510 -9.383 4.031 1.00 88.25 322 PRO A C 1
ATOM 2680 O O . PRO A 1 322 ? -17.844 -8.296 3.553 1.00 88.25 322 PRO A O 1
ATOM 2683 N N . LEU A 1 323 ? -16.277 -9.875 3.903 1.00 86.31 323 LEU A N 1
ATOM 2684 C CA . LEU A 1 323 ? -15.218 -9.144 3.210 1.00 86.31 323 LEU A CA 1
ATOM 2685 C C . LEU A 1 323 ? -15.534 -8.991 1.723 1.00 86.31 323 LEU A C 1
ATOM 2687 O O . LEU A 1 323 ? -15.323 -7.906 1.194 1.00 86.31 323 LEU A O 1
ATOM 2691 N N . GLU A 1 324 ? -16.104 -10.014 1.076 1.00 86.69 324 GLU A N 1
ATOM 2692 C CA . GLU A 1 324 ? -16.410 -9.954 -0.358 1.00 86.69 324 GLU A CA 1
ATOM 2693 C C . GLU A 1 324 ? -17.370 -8.802 -0.687 1.00 86.69 324 GLU A C 1
ATOM 2695 O O . GLU A 1 324 ? -17.143 -8.056 -1.635 1.00 86.69 324 GLU A O 1
ATOM 2700 N N . LYS A 1 325 ? -18.393 -8.581 0.149 1.00 88.88 325 LYS A N 1
ATOM 2701 C CA . LYS A 1 325 ? -19.359 -7.493 -0.062 1.00 88.88 325 LYS A CA 1
ATOM 2702 C C . LYS A 1 325 ? -18.739 -6.111 0.150 1.00 88.88 325 LYS A C 1
ATOM 2704 O O . LYS A 1 325 ? -19.109 -5.161 -0.534 1.00 88.88 325 LYS A O 1
ATOM 2709 N N . LEU A 1 326 ? -17.789 -5.983 1.081 1.00 91.00 326 LEU A N 1
ATOM 2710 C CA . LEU A 1 326 ? -17.023 -4.743 1.220 1.00 91.00 326 LEU A CA 1
ATOM 2711 C C . LEU A 1 326 ? -16.134 -4.499 -0.001 1.00 91.00 326 LEU A C 1
ATOM 2713 O O . LEU A 1 326 ? -16.064 -3.364 -0.454 1.00 91.00 326 LEU A O 1
ATOM 2717 N N . GLU A 1 327 ? -15.475 -5.530 -0.535 1.00 90.69 327 GLU A N 1
ATOM 2718 C CA . GLU A 1 327 ? -14.652 -5.416 -1.749 1.00 90.69 327 GLU A CA 1
ATOM 2719 C C . GLU A 1 327 ? -15.489 -4.990 -2.970 1.00 90.69 327 GLU A C 1
ATOM 2721 O O . GLU A 1 327 ? -15.032 -4.176 -3.770 1.00 90.69 327 GLU A O 1
ATOM 2726 N N . GLU A 1 328 ? -16.732 -5.469 -3.091 1.00 89.38 328 GLU A N 1
ATOM 2727 C CA . GLU A 1 328 ? -17.678 -4.996 -4.113 1.00 89.38 328 GLU A CA 1
ATOM 2728 C C . GLU A 1 328 ? -17.970 -3.497 -3.956 1.00 89.38 328 GLU A C 1
ATOM 2730 O O . GLU A 1 328 ? -17.810 -2.730 -4.906 1.00 89.38 328 GLU A O 1
ATOM 2735 N N . LEU A 1 329 ? -18.312 -3.058 -2.741 1.00 92.00 329 LEU A N 1
ATOM 2736 C CA . LEU A 1 329 ? -18.589 -1.649 -2.443 1.00 92.00 329 LEU A CA 1
ATOM 2737 C C . LEU A 1 329 ? -17.350 -0.750 -2.562 1.00 92.00 329 LEU A C 1
ATOM 2739 O O . LEU A 1 329 ? -17.475 0.443 -2.845 1.00 92.00 329 LEU A O 1
ATOM 2743 N N . MET A 1 330 ? -16.141 -1.295 -2.389 1.00 93.69 330 MET A N 1
ATOM 2744 C CA . MET A 1 330 ? -14.895 -0.546 -2.589 1.00 93.69 330 MET A CA 1
ATOM 2745 C C . MET A 1 330 ? -14.750 -0.049 -4.024 1.00 93.69 330 MET A C 1
ATOM 2747 O O . MET A 1 330 ? -14.206 1.036 -4.214 1.00 93.69 330 MET A O 1
ATOM 2751 N N . LYS A 1 331 ? -15.259 -0.791 -5.019 1.00 86.06 331 LYS A N 1
ATOM 2752 C CA . LYS A 1 331 ? -15.236 -0.345 -6.421 1.00 86.06 331 LYS A CA 1
ATOM 2753 C C . LYS A 1 331 ? -16.020 0.939 -6.625 1.00 86.06 331 LYS A C 1
ATOM 2755 O O . LYS A 1 331 ? -15.684 1.703 -7.520 1.00 86.06 331 LYS A O 1
ATOM 2760 N N . GLU A 1 332 ? -17.052 1.174 -5.817 1.00 88.31 332 GLU A N 1
ATOM 2761 C CA . GLU A 1 332 ? -17.929 2.341 -5.912 1.00 88.31 332 GLU A CA 1
ATOM 2762 C C . GLU A 1 332 ? -17.542 3.469 -4.952 1.00 88.31 332 GLU A C 1
ATOM 2764 O O . GLU A 1 332 ? -17.885 4.625 -5.205 1.00 88.31 332 GLU A O 1
ATOM 2769 N N . ASN A 1 333 ? -16.780 3.156 -3.902 1.00 93.25 333 ASN A N 1
ATOM 2770 C CA . ASN A 1 333 ? -16.359 4.104 -2.880 1.00 93.25 333 ASN A CA 1
ATOM 2771 C C . ASN A 1 333 ? -15.505 5.245 -3.462 1.00 93.25 333 ASN A C 1
ATOM 2773 O O . ASN A 1 333 ? -14.430 5.013 -4.015 1.00 93.25 333 ASN A O 1
ATOM 2777 N N . GLN A 1 334 ? -15.963 6.486 -3.274 1.00 93.38 334 GLN A N 1
ATOM 2778 C CA . GLN A 1 334 ? -15.337 7.683 -3.843 1.00 93.38 334 GLN A CA 1
ATOM 2779 C C . GLN A 1 334 ? -13.867 7.842 -3.431 1.00 93.38 334 GLN A C 1
ATOM 2781 O O . GLN A 1 334 ? -13.012 8.047 -4.286 1.00 93.38 334 GLN A O 1
ATOM 2786 N N . PHE A 1 335 ? -13.550 7.657 -2.144 1.00 94.25 335 PHE A N 1
ATOM 2787 C CA . PHE A 1 335 ? -12.169 7.733 -1.664 1.00 94.25 335 PHE A CA 1
ATOM 2788 C C . PHE A 1 335 ? -11.269 6.680 -2.329 1.00 94.25 335 PHE A C 1
ATOM 2790 O O . PHE A 1 335 ? -10.158 7.001 -2.734 1.00 94.25 335 PHE A O 1
ATOM 2797 N N . VAL A 1 336 ? -11.730 5.432 -2.469 1.00 94.00 336 VAL A N 1
ATOM 2798 C CA . VAL A 1 336 ? -10.947 4.372 -3.134 1.00 94.00 336 VAL A CA 1
ATOM 2799 C C . VAL A 1 336 ? -10.749 4.682 -4.620 1.00 94.00 336 VAL A C 1
ATOM 2801 O O . VAL A 1 336 ? -9.644 4.497 -5.133 1.00 94.00 336 VAL A O 1
ATOM 2804 N N . LYS A 1 337 ? -11.780 5.190 -5.303 1.00 94.00 337 LYS A N 1
ATOM 2805 C CA . LYS A 1 337 ? -11.684 5.600 -6.709 1.00 94.00 337 LYS A CA 1
ATOM 2806 C C . LYS A 1 337 ? -10.639 6.694 -6.909 1.00 94.00 337 LYS A C 1
ATOM 2808 O O . LYS A 1 337 ? -9.654 6.458 -7.600 1.00 94.00 337 LYS A O 1
ATOM 2813 N N . GLU A 1 338 ? -10.827 7.840 -6.263 1.00 93.88 338 GLU A N 1
ATOM 2814 C CA . GLU A 1 338 ? -10.029 9.050 -6.501 1.00 93.88 338 GLU A CA 1
ATOM 2815 C C . GLU A 1 338 ? -8.590 8.904 -5.979 1.00 93.88 338 GLU A C 1
ATOM 2817 O O . GLU A 1 338 ? -7.619 9.284 -6.633 1.00 93.88 338 GLU A O 1
ATOM 2822 N N . GLU A 1 339 ? -8.413 8.319 -4.790 1.00 94.31 339 GLU A N 1
ATOM 2823 C CA . GLU A 1 339 ? -7.110 8.337 -4.117 1.00 94.31 339 GLU A CA 1
ATOM 2824 C C . GLU A 1 339 ? -6.222 7.131 -4.431 1.00 94.31 339 GLU A C 1
ATOM 2826 O O . GLU A 1 339 ? -5.024 7.183 -4.124 1.00 94.31 339 GLU A O 1
ATOM 2831 N N . LEU A 1 340 ? -6.780 6.068 -5.025 1.00 94.88 340 LEU A N 1
ATOM 2832 C CA . LEU A 1 340 ? -6.059 4.838 -5.359 1.00 94.88 340 LEU A CA 1
ATOM 2833 C C . LEU A 1 340 ? -6.261 4.414 -6.818 1.00 94.88 340 LEU A C 1
ATOM 2835 O O . LEU A 1 340 ? -5.286 4.375 -7.564 1.00 94.88 340 LEU A O 1
ATOM 2839 N N . LEU A 1 341 ? -7.490 4.087 -7.231 1.00 94.81 341 LEU A N 1
ATOM 2840 C CA . LEU A 1 341 ? -7.724 3.462 -8.541 1.00 94.81 341 LEU A CA 1
ATOM 2841 C C . LEU A 1 341 ? -7.391 4.407 -9.699 1.00 94.81 341 LEU A C 1
ATOM 2843 O O . LEU A 1 341 ? -6.674 4.008 -10.611 1.00 94.81 341 LEU A O 1
ATOM 2847 N N . GLU A 1 342 ? -7.838 5.662 -9.644 1.00 94.38 342 GLU A N 1
ATOM 2848 C CA . GLU A 1 342 ? -7.543 6.664 -10.674 1.00 94.38 342 GLU A CA 1
ATOM 2849 C C . GLU A 1 342 ? -6.045 6.941 -10.788 1.00 94.38 342 GLU A C 1
ATOM 2851 O O . GLU A 1 342 ? -5.532 7.064 -11.895 1.00 94.38 342 GLU A O 1
ATOM 2856 N N . LYS A 1 343 ? -5.308 6.964 -9.670 1.00 94.75 343 LYS A N 1
ATOM 2857 C CA . LYS A 1 343 ? -3.847 7.138 -9.701 1.00 94.75 343 LYS A CA 1
ATOM 2858 C C . LYS A 1 343 ? -3.149 5.974 -10.397 1.00 94.75 343 LYS A C 1
ATOM 2860 O O . LYS A 1 343 ? -2.251 6.207 -11.197 1.00 94.75 343 LYS A O 1
ATOM 2865 N N . ILE A 1 344 ? -3.581 4.742 -10.123 1.00 94.81 344 ILE A N 1
ATOM 2866 C CA . ILE A 1 344 ? -3.043 3.552 -10.793 1.00 94.81 344 ILE A CA 1
ATOM 2867 C C . ILE A 1 344 ? -3.385 3.586 -12.284 1.00 94.81 344 ILE A C 1
ATOM 2869 O O . ILE A 1 344 ? -2.513 3.350 -13.110 1.00 94.81 344 ILE A O 1
ATOM 2873 N N . ILE A 1 345 ? -4.632 3.901 -12.637 1.00 93.38 345 ILE A N 1
ATOM 2874 C CA . ILE A 1 345 ? -5.081 3.955 -14.033 1.00 93.38 345 ILE A CA 1
ATOM 2875 C C . ILE A 1 345 ? -4.294 5.017 -14.808 1.00 93.38 345 ILE A C 1
ATOM 2877 O O . ILE A 1 345 ? -3.697 4.700 -15.838 1.00 93.38 345 ILE A O 1
ATOM 2881 N N . ASN A 1 346 ? -4.223 6.238 -14.270 1.00 92.94 346 ASN A N 1
ATOM 2882 C CA . ASN A 1 346 ? -3.531 7.365 -14.893 1.00 92.94 346 ASN A CA 1
ATOM 2883 C C . ASN A 1 346 ? -2.049 7.065 -15.150 1.00 92.94 346 ASN A C 1
ATOM 2885 O O . ASN A 1 346 ? -1.521 7.488 -16.174 1.00 92.94 346 ASN A O 1
ATOM 2889 N N . HIS A 1 347 ? -1.401 6.294 -14.270 1.00 92.50 347 HIS A N 1
ATOM 2890 C CA . HIS A 1 347 ? -0.001 5.889 -14.429 1.00 92.50 347 HIS A CA 1
ATOM 2891 C C . HIS A 1 347 ? 0.274 5.121 -15.729 1.00 92.50 347 HIS A C 1
ATOM 2893 O O . HIS A 1 347 ? 1.335 5.276 -16.323 1.00 92.50 347 HIS A O 1
ATOM 2899 N N . PHE A 1 348 ? -0.664 4.286 -16.185 1.00 86.19 348 PHE A N 1
ATOM 2900 C CA . PHE A 1 348 ? -0.459 3.436 -17.367 1.00 86.19 348 PHE A CA 1
ATOM 2901 C C . PHE A 1 348 ? -1.086 3.993 -18.651 1.00 86.19 348 PHE A C 1
ATOM 2903 O O . PHE A 1 348 ? -0.689 3.577 -19.744 1.00 86.19 348 PHE A O 1
ATOM 2910 N N . THR A 1 349 ? -2.048 4.912 -18.534 1.00 77.75 349 THR A N 1
ATOM 2911 C CA . THR A 1 349 ? -2.728 5.540 -19.681 1.00 77.75 349 THR A CA 1
ATOM 2912 C C . THR A 1 349 ? -1.990 6.748 -20.256 1.00 77.75 349 THR A C 1
ATOM 2914 O O . THR A 1 349 ? -2.267 7.131 -21.392 1.00 77.75 349 THR A O 1
ATOM 2917 N N . ILE A 1 350 ? -1.090 7.349 -19.475 1.00 57.81 350 ILE A N 1
ATOM 2918 C CA . ILE A 1 350 ? -0.148 8.388 -19.918 1.00 57.81 350 ILE A CA 1
ATOM 2919 C C . ILE A 1 350 ? 1.089 7.697 -20.520 1.00 57.81 350 ILE A C 1
ATOM 2921 O O . ILE A 1 350 ? 1.642 8.257 -21.490 1.00 57.81 350 ILE A O 1
#

Sequence (350 aa):
MEEPELYIHPELQKKLLEIIRKFLPLHQIFITTHSPFYINSFDESLSIHEIKKSEGASNVKNVDSENITDVFSDLGLAPSDLLMYNGLILVEGKRDFKLLNNLLAEFLISNHLEIISIEGKNKLHFFADHKILSKLIKLGFKFLIILDRDEGNQKILDTLPDDALKDNILLLPVREIENLYINPELITSFLIEYLSIDHAESKLKGIIIESIDQIISMSLIDRVIRKSFLDKIPFQFHYRDKDELMNIECDNDEWLDNFYSYFQSKFWIKNFKTENYGKLFEETKNFYQSVDKQKKWKIFPGKNIRPLLFEKLKETLKISIPLEKLEELMKENQFVKEELLEKIINHFTI

Foldseek 3Di:
DEAPVPPDDPVVVVVVVVVVVVCLVPDDDDYDHLDVVVLVVDDPSDWDWDWDDDPNDIDIDTDDLLRSLVVCVVSVHDPCNVVVAQAEEEEADPVCQVLCCLLCVVVCVVRRYYYDHPPNPDPVVVVVCVVVLVSCVSSVHFYAYEYFPALLVVVVLVPDPDVSVNLRYHHAQFRDPLLLLLQLQLVLVVCCVVVVDPPCSVVSSVVSLVLLVVLCDPLQLLLSLLRNLVSPDPDDDDPVLSVVLSPDPDDNVVSLVVVVVSCCVPVVPPCPPSVVSVVSSVVSSCVSVPDDSNCCSRYGDSVSRVVSSQVVCCVVVVDHDDPVVSSVSLSVDPCSVPRPVVSVSVSSVD

pLDDT: mean 82.5, std 11.6, range [41.22, 96.44]

Solvent-accessible surface area (backbone atoms only — not comparable to full-atom values): 20274 Å² total; per-residue (Å²): 83,74,46,79,61,66,98,51,58,74,73,52,48,54,54,50,51,56,55,53,59,74,46,47,92,82,45,92,82,64,73,48,73,88,55,61,67,68,63,70,64,66,51,97,92,59,85,51,69,49,79,46,79,53,98,92,40,83,44,80,43,78,49,51,89,88,49,47,53,57,57,35,50,76,72,75,41,55,52,27,72,79,67,82,28,57,27,40,37,39,26,50,32,68,65,52,43,56,52,49,51,67,72,38,43,71,59,30,63,75,58,39,40,46,78,44,56,62,64,71,69,49,81,67,48,57,63,67,36,45,63,52,51,54,49,36,49,73,50,60,47,49,53,39,36,44,40,50,46,40,52,50,49,50,49,49,61,73,67,54,91,49,65,76,57,48,76,32,48,44,63,44,85,28,23,38,75,49,15,64,77,52,32,44,65,58,50,36,53,51,51,31,68,74,67,70,53,96,84,47,64,74,62,50,31,51,52,47,35,51,50,53,50,70,66,62,39,70,70,57,51,52,53,48,36,54,51,41,43,62,41,63,47,94,64,87,69,56,72,69,58,52,52,58,63,73,66,61,90,64,57,74,68,60,42,50,53,50,48,52,54,52,49,41,73,72,68,66,51,94,75,71,65,58,68,61,56,49,51,52,42,51,53,42,44,53,53,68,74,64,55,53,57,90,49,40,52,37,67,45,66,15,79,69,47,43,62,58,49,51,52,50,44,26,71,74,70,72,45,83,84,59,64,68,63,50,58,58,50,43,68,71,32,62,68,49,34,65,61,44,50,48,55,58,51,51,68,73,76,108

Radius of gyration: 26.78 Å; Cα contacts (8 Å, |Δi|>4): 351; chains: 1; bounding box: 69×40×81 Å